Protein AF-0000000082331199 (afdb_homodimer)

Foldseek 3Di:
DDDDDDDPDPPPCVVVVVVVVVVVVVVVVVVVVVVVVVVVVVVVVVVVVVVVVVVVVVVVVVCCVVVVKDWADQDPPPSPGTWIDDPQKTADPPPGDIDGD/DDDDDDDPPPPPCVVVVVVVVVVVVVVVVVVVVVVVVVVVVVVVVVVVVVVVVVVVVVVVVVVCVVVVKDWADAD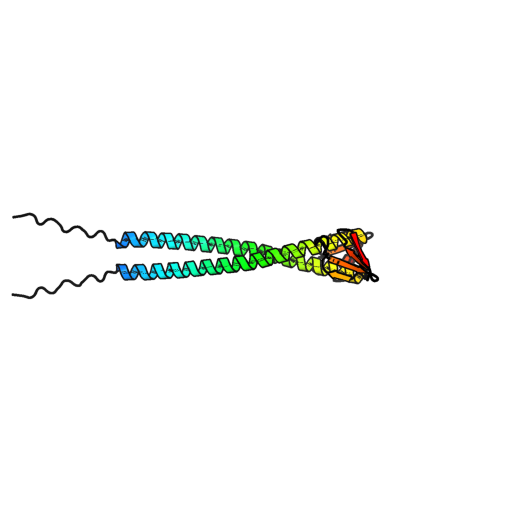PPPSPGTWIDDPQKTADPPPGDIDGD

Organism: NCBI:txid2816475

Secondary structure (DSSP, 8-state):
------------THHHHHHHHHHHHHHHHHHHHHHHHHHHHHHHHHHHHHHHHHHHHHHHHHHHHHHTPEEEEEPTTTSSSEEEEETTEEE-TTT--EEE-/------------THHHHHHHHHHHHHHHHHHHHHHHHHHHHHHHHHHHHHHHHHHHHHHHHHHHHHHTPEEEEEPTTTSSSEEEEETTEEE-TTT--EEE-

Radius of gyration: 34.06 Å; Cα contacts (8 Å, |Δi|>4): 242; chains: 2; bounding box: 32×112×66 Å

Sequence (202 aa):
MTPRTPSPSRIDDRGRDARPVRTALEATNARVARSEARLLTVTERLDRAESRLQLLDNTLHGIARTTGVSIGCPCDRCERSYLLVENGMMTCPVCGFQQSFMTPRTPSPSRIDDRGRDARPVRTALEATNARVARSEARLLTVTERLDRAESRLQLLDNTLHGIARTTGVSIGCPCDRCERSYLLVENGMMTCPVCGFQQSF

pLDDT: mean 86.07, std 14.37, range [45.0, 98.19]

Nearest PDB structures (foldseek):
  7fa1-assembly1_A  TM=6.142E-01  e=4.460E-01  Severe acute respiratory syndrome-related coronavirus
  5g5l-assembly1_I  TM=7.100E-01  e=1.426E+00  Saccharomyces cerevisiae
  5n5y-assembly1_I  TM=6.822E-01  e=1.426E+00  Saccharomyces cerevisiae
  7fa1-assembly1_A  TM=6.149E-01  e=2.689E-01  Severe acute respiratory syndrome-related coronavirus
  2akl-assembly1_A  TM=6.742E-01  e=5.791E-01  Pseudomonas aeruginosa PAO1

Structure (mmCIF, N/CA/C/O backbone):
data_AF-0000000082331199-model_v1
#
loop_
_entity.id
_entity.type
_entity.pdbx_description
1 polymer 'Uncharacterized protein'
#
loop_
_atom_site.group_PDB
_atom_site.id
_atom_site.type_symbol
_atom_site.label_atom_id
_at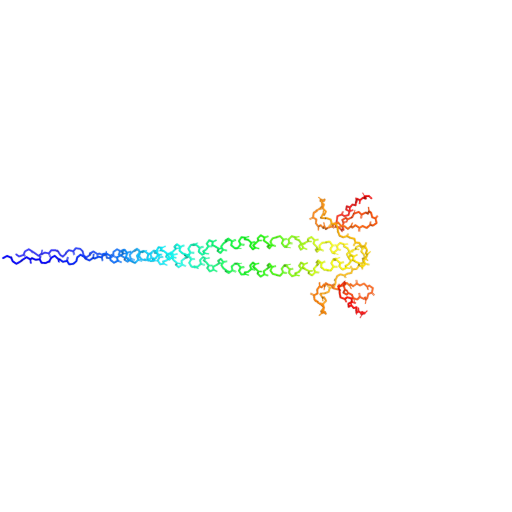om_site.label_alt_id
_atom_site.label_comp_id
_atom_site.label_asym_id
_atom_site.label_entity_id
_atom_site.label_seq_id
_atom_site.pdbx_PDB_ins_code
_atom_site.Cartn_x
_atom_site.Cartn_y
_atom_site.Cartn_z
_atom_site.occupancy
_atom_site.B_iso_or_equiv
_atom_site.auth_seq_id
_atom_site.auth_comp_id
_atom_site.auth_asym_id
_atom_site.auth_atom_id
_atom_site.pdbx_PDB_model_num
ATOM 1 N N . MET A 1 1 ? -16.469 84.625 32.375 1 45 1 MET A N 1
ATOM 2 C CA . MET A 1 1 ? -16.016 83.312 32.75 1 45 1 MET A CA 1
ATOM 3 C C . MET A 1 1 ? -16.203 82.312 31.594 1 45 1 MET A C 1
ATOM 5 O O . MET A 1 1 ? -17.328 81.938 31.266 1 45 1 MET A O 1
ATOM 9 N N . THR A 1 2 ? -15.422 82.25 30.5 1 61.19 2 THR A N 1
ATOM 10 C CA . THR A 1 2 ? -15.469 81.5 29.266 1 61.19 2 THR A CA 1
ATOM 11 C C . THR A 1 2 ? -15.273 80 29.531 1 61.19 2 THR A C 1
ATOM 13 O O . THR A 1 2 ? -14.352 79.625 30.25 1 61.19 2 THR A O 1
ATOM 16 N N . PRO A 1 3 ? -16.359 79.125 29.391 1 64.06 3 PRO A N 1
ATOM 17 C CA . PRO A 1 3 ? -16.328 77.688 29.688 1 64.06 3 PRO A CA 1
ATOM 18 C C . PRO A 1 3 ? -15.266 76.938 28.891 1 64.06 3 PRO A C 1
ATOM 20 O O . PRO A 1 3 ? -15.016 77.25 27.734 1 64.06 3 PRO A O 1
ATOM 23 N N . ARG A 1 4 ? -14.125 76.438 29.484 1 62.91 4 ARG A N 1
ATOM 24 C CA . ARG A 1 4 ? -13.094 75.625 28.875 1 62.91 4 ARG A CA 1
ATOM 25 C C . ARG A 1 4 ? -13.688 74.375 28.266 1 62.91 4 ARG A C 1
ATOM 27 O O . ARG A 1 4 ? -14.469 73.625 28.906 1 62.91 4 ARG A O 1
ATOM 34 N N . THR A 1 5 ? -13.805 74.188 26.938 1 62.53 5 THR A N 1
ATOM 35 C CA . THR A 1 5 ? -14.242 73.062 26.172 1 62.53 5 THR A CA 1
ATOM 36 C C . THR A 1 5 ? -13.406 71.812 26.516 1 62.53 5 THR A C 1
ATOM 38 O O . THR A 1 5 ? -12.172 71.875 26.531 1 62.53 5 THR A O 1
ATOM 41 N N . PRO A 1 6 ? -13.992 70.75 27.109 1 60.16 6 PRO A N 1
ATOM 42 C CA . PRO A 1 6 ? -13.258 69.562 27.5 1 60.16 6 PRO A CA 1
ATOM 43 C C . PRO A 1 6 ? -12.445 68.938 26.344 1 60.16 6 PRO A C 1
ATOM 45 O O . PRO A 1 6 ? -12.805 69.125 25.188 1 60.16 6 PRO A O 1
ATOM 48 N N . SER A 1 7 ? -11.148 68.75 26.531 1 60.78 7 SER A N 1
ATOM 49 C CA . SER A 1 7 ? -10.219 68.125 25.625 1 60.78 7 SER A CA 1
ATOM 50 C C . SER A 1 7 ? -10.75 66.75 25.156 1 60.78 7 SER A C 1
ATOM 52 O O . SER A 1 7 ? -11.453 66.062 25.891 1 60.78 7 SER A O 1
ATOM 54 N N . PRO A 1 8 ? -10.898 66.5 23.781 1 57.25 8 PRO A N 1
ATOM 55 C CA . PRO A 1 8 ? -11.414 65.25 23.203 1 57.25 8 PRO A CA 1
ATOM 56 C C . PRO A 1 8 ? -10.789 64 23.828 1 57.25 8 PRO A C 1
ATOM 58 O O . PRO A 1 8 ? -9.609 64.062 24.203 1 57.25 8 PRO A O 1
ATOM 61 N N . SER A 1 9 ? -11.516 63.281 24.656 1 53.47 9 SER A N 1
ATOM 62 C CA . SER A 1 9 ? -11.102 62 25.172 1 53.47 9 SER A CA 1
ATOM 63 C C . SER A 1 9 ? -10.422 61.156 24.094 1 53.47 9 SER A C 1
ATOM 65 O O . SER A 1 9 ? -10.969 61 23 1 53.47 9 SER A O 1
ATOM 67 N N . ARG A 1 10 ? -9.141 61.125 24.016 1 53.06 10 ARG A N 1
ATOM 68 C CA . ARG A 1 10 ? -8.398 60.219 23.172 1 53.06 10 ARG A CA 1
ATOM 69 C C . ARG A 1 10 ? -8.992 58.812 23.234 1 53.06 10 ARG A C 1
ATOM 71 O O . ARG A 1 10 ? -9.016 58.188 24.297 1 53.06 10 ARG A O 1
ATOM 78 N N . ILE A 1 11 ? -10 58.438 22.469 1 52.44 11 ILE A N 1
ATOM 79 C CA . ILE A 1 11 ? -10.453 57.062 22.281 1 52.44 11 ILE A CA 1
ATOM 80 C C . ILE A 1 11 ? -9.25 56.125 22.141 1 52.44 11 ILE A C 1
ATOM 82 O O . ILE A 1 11 ? -8.336 56.406 21.359 1 52.44 11 ILE A O 1
ATOM 86 N N . ASP A 1 12 ? -8.906 55.344 23.141 1 49.84 12 ASP A N 1
ATOM 87 C CA . ASP A 1 12 ? -7.852 54.344 23.234 1 49.84 12 ASP A CA 1
ATOM 88 C C . ASP A 1 12 ? -7.809 53.469 22 1 49.84 12 ASP A C 1
ATOM 90 O O . ASP A 1 12 ? -8.703 52.656 21.781 1 49.84 12 ASP A O 1
ATOM 94 N N . ASP A 1 13 ? -7.238 54 20.922 1 50.53 13 ASP A N 1
ATOM 95 C CA . ASP A 1 13 ? -6.906 53.281 19.703 1 50.53 13 ASP A CA 1
ATOM 96 C C . ASP A 1 13 ? -6.316 51.906 20.016 1 50.53 13 ASP A C 1
ATOM 98 O O . ASP A 1 13 ? -6.086 51.094 19.109 1 50.53 13 ASP A O 1
ATOM 102 N N . ARG A 1 14 ? -5.949 51.781 21.359 1 57.31 14 ARG A N 1
ATOM 103 C CA . ARG A 1 14 ? -5.34 50.5 21.703 1 57.31 14 ARG A CA 1
ATOM 104 C C . ARG A 1 14 ? -6.328 49.375 21.516 1 57.31 14 ARG A C 1
ATOM 106 O O . ARG A 1 14 ? -5.934 48.25 21.172 1 57.31 14 ARG A O 1
ATOM 113 N N . GLY A 1 15 ? -7.621 49.594 21.703 1 56.72 15 GLY A N 1
ATOM 114 C CA . GLY A 1 15 ? -8.656 48.594 21.531 1 56.72 15 GLY A CA 1
ATOM 115 C C . GLY A 1 15 ? -8.805 48.125 20.109 1 56.72 15 GLY A C 1
ATOM 116 O O . GLY A 1 15 ? -9.086 46.938 19.859 1 56.72 15 GLY A O 1
ATOM 117 N N . ARG A 1 16 ? -8.555 49 19.109 1 59.09 16 ARG A N 1
ATOM 118 C CA . ARG A 1 16 ? -8.758 48.719 17.688 1 59.09 16 ARG A CA 1
ATOM 119 C C . ARG A 1 16 ? -7.66 47.781 17.156 1 59.09 16 ARG A C 1
ATOM 121 O O . ARG A 1 16 ? -7.914 46.938 16.328 1 59.09 16 ARG A O 1
ATOM 128 N N . ASP A 1 17 ? -6.469 47.906 17.828 1 60 17 ASP A N 1
ATOM 129 C CA . ASP A 1 17 ? -5.359 47.156 17.297 1 60 17 ASP A CA 1
ATOM 130 C C . ASP A 1 17 ? -5.3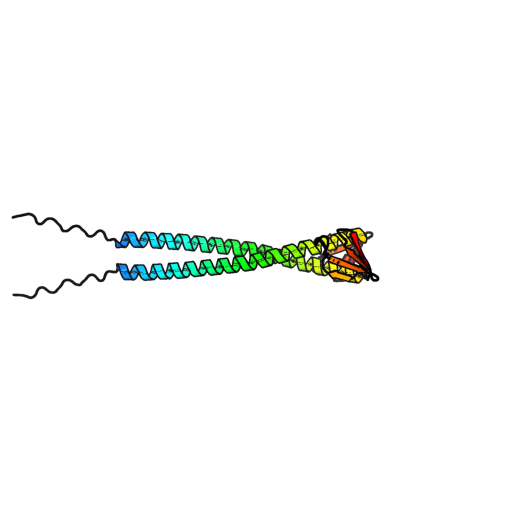67 45.719 17.844 1 60 17 ASP A C 1
ATOM 132 O O . ASP A 1 17 ? -4.914 44.781 17.172 1 60 17 ASP A O 1
ATOM 136 N N . ALA A 1 18 ? -5.988 45.562 19.109 1 68.94 18 ALA A N 1
ATOM 137 C CA . ALA A 1 18 ? -5.922 44.25 19.797 1 68.94 18 ALA A CA 1
ATOM 138 C C . ALA A 1 18 ? -6.918 43.281 19.188 1 68.94 18 ALA A C 1
ATOM 140 O O . ALA A 1 18 ? -6.645 42.062 19.125 1 68.94 18 ALA A O 1
ATOM 141 N N . ARG A 1 19 ? -8.047 43.75 18.609 1 73.12 19 ARG A N 1
ATOM 142 C CA . ARG A 1 19 ? -9.109 42.844 18.141 1 73.12 19 ARG A CA 1
ATOM 143 C C . ARG A 1 19 ? -8.719 42.188 16.828 1 73.12 19 ARG A C 1
ATOM 145 O O . ARG A 1 19 ? -8.867 40.969 16.688 1 73.12 19 ARG A O 1
ATOM 152 N N . PRO A 1 20 ? -7.891 43 16.031 1 77.5 20 PRO A N 1
ATOM 153 C CA . PRO A 1 20 ? -7.531 42.375 14.75 1 77.5 20 PRO A CA 1
ATOM 154 C C . PRO A 1 20 ? -6.477 41.281 14.906 1 77.5 20 PRO A C 1
ATOM 156 O O . PRO A 1 20 ? -6.551 40.25 14.242 1 77.5 20 PRO A O 1
ATOM 159 N N . VAL A 1 21 ? -5.699 41.438 15.977 1 76.81 21 VAL A N 1
ATOM 160 C CA . VAL A 1 21 ? -4.613 40.5 16.172 1 76.81 21 VAL A CA 1
ATOM 161 C C . VAL A 1 21 ? -5.145 39.219 16.828 1 76.81 21 VAL A C 1
ATOM 163 O O . VAL A 1 21 ? -4.73 38.125 16.5 1 76.81 21 VAL A O 1
ATOM 166 N N . ARG A 1 22 ? -6.109 39.406 17.797 1 81.69 22 ARG A N 1
ATOM 167 C CA . ARG A 1 22 ? -6.723 38.25 18.453 1 81.69 22 ARG A CA 1
ATOM 168 C C . ARG A 1 22 ? -7.531 37.406 17.469 1 81.69 22 ARG A C 1
ATOM 170 O O . ARG A 1 22 ? -7.488 36.188 17.516 1 81.69 22 ARG A O 1
ATOM 177 N N . THR A 1 23 ? -8.188 38.062 16.609 1 83.12 23 THR A N 1
ATOM 178 C CA . THR A 1 23 ? -8.977 37.375 15.586 1 83.12 23 THR A CA 1
ATOM 179 C C . THR A 1 23 ? -8.07 36.625 14.602 1 83.12 23 THR A C 1
ATOM 181 O O . THR A 1 23 ? -8.375 35.531 14.188 1 83.12 23 THR A O 1
ATOM 184 N N . ALA A 1 24 ? -6.926 37.344 14.305 1 84.19 24 ALA A N 1
ATOM 185 C CA . ALA A 1 24 ? -5.961 36.719 13.398 1 84.19 24 ALA A CA 1
ATOM 186 C C . ALA A 1 24 ? -5.332 35.469 14.039 1 84.19 24 ALA A C 1
ATOM 188 O O . ALA A 1 24 ? -5.109 34.469 13.359 1 84.19 24 ALA A O 1
ATOM 189 N N . LEU A 1 25 ? -5.082 35.531 15.352 1 86.31 25 LEU A N 1
ATOM 190 C CA . LEU A 1 25 ? -4.512 34.406 16.094 1 86.31 25 LEU A CA 1
ATOM 191 C C . LEU A 1 25 ? -5.492 33.25 16.156 1 86.31 25 LEU A C 1
ATOM 193 O O . LEU A 1 25 ? -5.098 32.094 16.016 1 86.31 25 LEU A O 1
ATOM 197 N N . GLU A 1 26 ? -6.77 33.594 16.391 1 88.06 26 GLU A N 1
ATOM 198 C CA . GLU A 1 26 ? -7.812 32.562 16.422 1 88.06 26 GLU A CA 1
ATOM 199 C C . GLU A 1 26 ? -7.945 31.891 15.062 1 88.06 26 GLU A C 1
ATOM 201 O O . GLU A 1 26 ? -8.078 30.672 14.992 1 88.06 26 GLU A O 1
ATOM 206 N N . ALA A 1 27 ? -7.895 32.688 14 1 90.25 27 ALA A N 1
ATOM 207 C CA . ALA A 1 27 ? -7.977 32.125 12.648 1 90.25 27 ALA A CA 1
ATOM 208 C C . ALA A 1 27 ? -6.781 31.234 12.352 1 90.25 27 ALA A C 1
ATOM 210 O O . ALA A 1 27 ? -6.941 30.172 11.758 1 90.25 27 ALA A O 1
ATOM 211 N N . THR A 1 28 ? -5.574 31.594 12.805 1 89.19 28 THR A N 1
ATOM 212 C CA . THR A 1 28 ? -4.367 30.797 12.578 1 89.19 28 THR A CA 1
ATOM 213 C C . THR A 1 28 ? -4.406 29.516 13.398 1 89.19 28 THR A C 1
ATOM 215 O O . THR A 1 28 ? -3.963 28.469 12.93 1 89.19 28 THR A O 1
ATOM 218 N N . ASN A 1 29 ? -4.93 29.625 14.578 1 88.12 29 ASN A N 1
ATOM 219 C CA . ASN A 1 29 ? -5.086 28.438 15.406 1 88.12 29 ASN A CA 1
ATOM 220 C C . ASN A 1 29 ? -6.055 27.438 14.781 1 88.12 29 ASN A C 1
ATOM 222 O O . ASN A 1 29 ? -5.824 26.234 14.828 1 88.12 29 ASN A O 1
ATOM 226 N N . ALA A 1 30 ? -7.129 27.969 14.242 1 92.5 30 ALA A N 1
ATOM 227 C CA . ALA A 1 30 ? -8.094 27.109 13.562 1 92.5 30 ALA A CA 1
ATOM 228 C C . ALA A 1 30 ? -7.461 26.422 12.352 1 92.5 30 ALA A C 1
ATOM 230 O O . ALA A 1 30 ? -7.73 25.25 12.078 1 92.5 30 ALA A O 1
ATOM 231 N N . ARG A 1 31 ? -6.633 27.125 11.617 1 90.69 31 ARG A N 1
ATOM 232 C CA . ARG A 1 31 ? -5.926 26.562 10.469 1 90.69 31 ARG A CA 1
ATOM 233 C C . ARG A 1 31 ? -4.977 25.453 10.906 1 90.69 31 ARG A C 1
ATOM 235 O O . ARG A 1 31 ? -4.875 24.422 10.234 1 90.69 31 ARG A O 1
ATOM 242 N N . VAL A 1 32 ? -4.312 25.625 12.031 1 89.88 32 VAL A N 1
ATOM 243 C CA . VAL A 1 32 ? -3.395 24.609 12.555 1 89.88 32 VAL A CA 1
ATOM 244 C C . VAL A 1 32 ? -4.172 23.359 12.938 1 89.88 32 VAL A C 1
ATOM 246 O O . VAL A 1 32 ? -3.764 22.234 12.609 1 89.88 32 VAL A O 1
ATOM 249 N N . ALA A 1 33 ? -5.258 23.625 13.586 1 93 33 ALA A N 1
ATOM 250 C CA . ALA A 1 33 ? -6.082 22.5 14.008 1 93 33 ALA A CA 1
ATOM 251 C C . ALA A 1 33 ? -6.574 21.688 12.805 1 93 33 ALA A C 1
ATOM 253 O O . ALA A 1 33 ? -6.586 20.453 12.836 1 93 33 ALA A O 1
ATOM 254 N N . ARG A 1 34 ? -6.965 22.328 11.758 1 92.31 34 ARG A N 1
ATOM 255 C CA . ARG A 1 34 ? -7.43 21.656 10.547 1 92.31 34 ARG A CA 1
ATOM 256 C C . ARG A 1 34 ? -6.305 20.875 9.891 1 92.31 34 ARG A C 1
ATOM 258 O O . ARG A 1 34 ? -6.508 19.734 9.461 1 92.31 34 ARG A O 1
ATOM 265 N N . SER A 1 35 ? -5.156 21.453 9.859 1 91.75 35 SER A N 1
ATOM 266 C CA . SER A 1 35 ? -4.004 20.797 9.258 1 91.75 35 SER A CA 1
ATOM 267 C C . SER A 1 35 ? -3.602 19.562 10.055 1 91.75 35 SER A C 1
ATOM 269 O O . SER A 1 35 ? -3.254 18.531 9.477 1 91.75 35 SER A O 1
ATOM 271 N N . GLU A 1 36 ? -3.732 19.672 11.273 1 92.38 36 GLU A N 1
ATOM 272 C CA . GLU A 1 36 ? -3.383 18.547 12.133 1 92.38 36 GLU A CA 1
ATOM 273 C C . GLU A 1 36 ? -4.391 17.422 12 1 92.38 36 GLU A C 1
ATOM 275 O O . GLU A 1 36 ? -4.016 16.25 12 1 92.38 36 GLU A O 1
ATOM 280 N N . ALA A 1 37 ? -5.605 17.781 11.891 1 95.19 37 ALA A N 1
ATOM 281 C CA . ALA A 1 37 ? -6.648 16.781 11.68 1 95.19 37 ALA A CA 1
ATOM 282 C C . ALA A 1 37 ? -6.449 16.047 10.352 1 95.19 37 ALA A C 1
ATOM 284 O O . ALA A 1 37 ? -6.582 14.828 10.289 1 95.19 37 ALA A O 1
ATOM 285 N N . ARG A 1 38 ? -6.145 16.781 9.367 1 95.5 38 ARG A N 1
ATOM 286 C CA . ARG A 1 38 ? -5.863 16.172 8.078 1 95.5 38 ARG A CA 1
ATOM 287 C C . ARG A 1 38 ? -4.637 15.273 8.156 1 95.5 38 ARG A C 1
ATOM 289 O O . ARG A 1 38 ? -4.621 14.188 7.566 1 95.5 38 ARG A O 1
ATOM 296 N N . LEU A 1 39 ? -3.672 15.703 8.867 1 95.12 39 LEU A N 1
ATOM 297 C CA . LEU A 1 39 ? -2.457 14.914 9.039 1 95.12 39 LEU A CA 1
ATOM 298 C C . LEU A 1 39 ? -2.766 13.578 9.703 1 95.12 39 LEU A C 1
ATOM 300 O O . LEU A 1 39 ? -2.242 12.539 9.297 1 95.12 39 LEU A O 1
ATOM 304 N N . LEU A 1 40 ? -3.586 13.688 10.68 1 95.69 40 LEU A N 1
ATOM 305 C CA . LEU A 1 40 ? -3.961 12.461 11.375 1 95.69 40 LEU A CA 1
ATOM 306 C C . LEU A 1 40 ? -4.691 11.5 10.438 1 95.69 40 LEU A C 1
ATOM 308 O O . LEU A 1 40 ? -4.402 10.305 10.422 1 95.69 40 LEU A O 1
ATOM 312 N N . THR A 1 41 ? -5.547 11.984 9.641 1 97.44 41 THR A N 1
ATOM 313 C CA . THR A 1 41 ? -6.328 11.164 8.719 1 97.44 41 THR A CA 1
ATOM 314 C C . THR A 1 41 ? -5.422 10.523 7.672 1 97.44 41 THR A C 1
ATOM 316 O O . THR A 1 41 ? -5.523 9.32 7.41 1 97.44 41 THR A O 1
ATOM 319 N N . VAL A 1 42 ? -4.535 11.281 7.145 1 97.81 42 VAL A N 1
ATOM 320 C CA . VAL A 1 42 ? -3.666 10.781 6.086 1 97.81 42 VAL A CA 1
ATOM 321 C C . VAL A 1 42 ? -2.68 9.766 6.664 1 97.81 42 VAL A C 1
ATOM 323 O O . VAL A 1 42 ? -2.35 8.773 6.016 1 97.81 42 VAL A O 1
ATOM 326 N N . THR A 1 43 ? -2.277 10.008 7.82 1 97.38 43 THR A N 1
ATOM 327 C CA . THR A 1 43 ? -1.357 9.078 8.469 1 97.38 43 THR A CA 1
ATOM 328 C C . THR A 1 43 ? -2.033 7.738 8.734 1 97.38 43 THR A C 1
ATOM 330 O O . THR A 1 43 ? -1.424 6.684 8.547 1 97.38 43 THR A O 1
ATOM 333 N N . GLU A 1 44 ? -3.232 7.77 9.102 1 98 44 GLU A N 1
ATOM 334 C CA . GLU A 1 44 ? -3.99 6.543 9.32 1 98 44 GLU A CA 1
ATOM 335 C C . GLU A 1 44 ? -4.172 5.766 8.016 1 98 44 GLU A C 1
ATOM 337 O O . GLU A 1 44 ? -4.027 4.543 7.996 1 98 44 GLU A O 1
ATOM 342 N N . ARG A 1 45 ? -4.496 6.473 7.031 1 98 45 ARG A N 1
ATOM 343 C CA . ARG A 1 45 ? -4.625 5.84 5.723 1 98 45 ARG A CA 1
ATOM 344 C C . ARG A 1 45 ? -3.301 5.23 5.273 1 98 45 ARG A C 1
ATOM 346 O O . ARG A 1 45 ? -3.275 4.145 4.695 1 98 45 ARG A O 1
ATOM 353 N N . LEU A 1 46 ? -2.23 5.949 5.547 1 98.12 46 LEU A N 1
ATOM 354 C CA . LEU A 1 46 ? -0.902 5.453 5.207 1 98.12 46 LEU A CA 1
ATOM 355 C C . LEU A 1 46 ? -0.583 4.18 5.98 1 98.12 46 LEU A C 1
ATOM 357 O O . LEU A 1 46 ? -0.086 3.207 5.406 1 98.12 46 LEU A O 1
ATOM 361 N N . ASP A 1 47 ? -0.868 4.211 7.223 1 97.44 47 ASP A N 1
ATOM 362 C CA . ASP A 1 47 ? -0.604 3.043 8.062 1 97.44 47 ASP A CA 1
ATOM 363 C C . ASP A 1 47 ? -1.372 1.822 7.559 1 97.44 47 ASP A C 1
ATOM 365 O O . ASP A 1 47 ? -0.825 0.719 7.5 1 97.44 47 ASP A O 1
ATOM 369 N N . ARG A 1 48 ? -2.574 2.004 7.172 1 97 48 ARG A N 1
ATOM 370 C CA . ARG A 1 48 ? -3.389 0.917 6.637 1 97 48 ARG A CA 1
ATOM 371 C C . ARG A 1 48 ? -2.84 0.423 5.305 1 97 48 ARG A C 1
ATOM 373 O O . ARG A 1 48 ? -2.762 -0.784 5.066 1 97 48 ARG A O 1
ATOM 380 N N . ALA A 1 49 ? -2.482 1.313 4.477 1 97.19 49 ALA A N 1
ATOM 381 C CA . ALA A 1 49 ? -1.921 0.957 3.176 1 97.19 49 ALA A CA 1
ATOM 382 C C . ALA A 1 49 ? -0.625 0.166 3.334 1 97.19 49 ALA A C 1
ATOM 384 O O . ALA A 1 49 ? -0.409 -0.831 2.641 1 97.19 49 ALA A O 1
ATOM 385 N N . GLU A 1 50 ? 0.16 0.616 4.223 1 96.62 50 GLU A N 1
ATOM 386 C CA . GLU A 1 50 ? 1.444 -0.047 4.43 1 96.62 50 GLU A CA 1
ATOM 387 C C . GLU A 1 50 ? 1.257 -1.441 5.023 1 96.62 50 GLU A C 1
ATOM 389 O O . GLU A 1 50 ? 1.991 -2.369 4.68 1 96.62 50 GLU A O 1
ATOM 394 N N . SER A 1 51 ? 0.34 -1.635 5.836 1 95.56 51 SER A N 1
ATOM 395 C CA . SER A 1 51 ? 0.023 -2.955 6.371 1 95.56 51 SER A CA 1
ATOM 396 C C . SER A 1 51 ? -0.457 -3.896 5.273 1 95.56 51 SER A C 1
ATOM 398 O O . SER A 1 51 ? -0.024 -5.047 5.199 1 95.56 51 SER A O 1
ATOM 400 N N . ARG A 1 52 ? -1.291 -3.432 4.48 1 96.12 52 ARG A N 1
ATOM 401 C CA . ARG A 1 52 ? -1.802 -4.227 3.369 1 96.12 52 ARG A CA 1
ATOM 402 C C . ARG A 1 52 ? -0.688 -4.574 2.387 1 96.12 52 ARG A C 1
ATOM 404 O O . ARG A 1 52 ? -0.644 -5.688 1.855 1 96.12 52 ARG A O 1
ATOM 411 N N . LEU A 1 53 ? 0.144 -3.613 2.162 1 96.88 53 LEU A N 1
ATOM 412 C CA . LEU A 1 53 ? 1.291 -3.836 1.289 1 96.88 53 LEU A CA 1
ATOM 413 C C . LEU A 1 53 ? 2.131 -5.008 1.784 1 96.88 53 LEU A C 1
ATOM 415 O O . LEU A 1 53 ? 2.527 -5.871 0.996 1 96.88 53 LEU A O 1
ATOM 419 N N . GLN A 1 54 ? 2.385 -5.035 2.996 1 96.31 54 GLN A N 1
ATOM 420 C CA . GLN A 1 54 ? 3.191 -6.105 3.568 1 96.31 54 GLN A CA 1
ATOM 421 C C . GLN A 1 54 ? 2.508 -7.461 3.395 1 96.31 54 GLN A C 1
ATOM 423 O O . GLN A 1 54 ? 3.154 -8.445 3.039 1 96.31 54 GLN A O 1
ATOM 428 N N . LEU A 1 55 ? 1.229 -7.484 3.631 1 96.62 55 LEU A N 1
ATOM 429 C CA . LEU A 1 55 ? 0.458 -8.719 3.479 1 96.62 55 LEU A CA 1
ATOM 430 C C . LEU A 1 55 ? 0.519 -9.219 2.041 1 96.62 55 LEU A C 1
ATOM 432 O O . LEU A 1 55 ? 0.793 -10.398 1.803 1 96.62 55 LEU A O 1
ATOM 436 N N . LEU A 1 56 ? 0.303 -8.352 1.13 1 96.31 56 LEU A N 1
ATOM 437 C CA . LEU A 1 56 ? 0.299 -8.703 -0.285 1 96.31 56 LEU A CA 1
ATOM 438 C C . LEU A 1 56 ? 1.688 -9.133 -0.742 1 96.31 56 LEU A C 1
ATOM 440 O O . LEU A 1 56 ? 1.828 -10.109 -1.489 1 96.31 56 LEU A O 1
ATOM 444 N N . ASP A 1 57 ? 2.688 -8.422 -0.274 1 96.38 57 ASP A N 1
ATOM 445 C CA . ASP A 1 57 ? 4.07 -8.742 -0.619 1 96.38 57 ASP A CA 1
ATOM 446 C C . ASP A 1 57 ? 4.453 -10.133 -0.12 1 96.38 57 ASP A C 1
ATOM 448 O O . ASP A 1 57 ? 5.004 -10.938 -0.873 1 96.38 57 ASP A O 1
ATOM 452 N N . ASN A 1 58 ? 4.074 -10.422 1.015 1 96.06 58 ASN A N 1
ATOM 453 C CA . ASN A 1 58 ? 4.348 -11.734 1.59 1 96.06 58 ASN A CA 1
ATOM 454 C C . ASN A 1 58 ? 3.604 -12.844 0.848 1 96.06 58 ASN A C 1
ATOM 456 O O . ASN A 1 58 ? 4.152 -13.922 0.624 1 96.06 58 ASN A O 1
ATOM 460 N N . THR A 1 59 ? 2.4 -12.625 0.565 1 95.94 59 THR A N 1
ATOM 461 C CA . THR A 1 59 ? 1.596 -13.602 -0.162 1 95.94 59 THR A CA 1
ATOM 462 C C . THR A 1 59 ? 2.205 -13.891 -1.53 1 95.94 59 THR A C 1
ATOM 464 O O . THR A 1 59 ? 2.367 -15.055 -1.907 1 95.94 59 THR A O 1
ATOM 467 N N . LEU A 1 60 ? 2.59 -12.836 -2.199 1 94.69 60 LEU A N 1
ATOM 468 C CA . LEU A 1 60 ? 3.172 -12.969 -3.529 1 94.69 60 LEU A CA 1
ATOM 469 C C . LEU A 1 60 ? 4.477 -13.766 -3.477 1 94.69 60 LEU A C 1
ATOM 471 O O . LEU A 1 60 ? 4.688 -14.672 -4.277 1 94.69 60 LEU A O 1
ATOM 475 N N . HIS A 1 61 ? 5.23 -13.461 -2.529 1 92.75 61 HIS A N 1
ATOM 476 C CA . HIS A 1 61 ? 6.492 -14.172 -2.389 1 92.75 61 HIS A CA 1
ATOM 477 C C . HIS A 1 61 ? 6.266 -15.617 -1.963 1 92.75 61 HIS A C 1
ATOM 479 O O . HIS A 1 61 ? 7 -16.516 -2.379 1 92.75 61 HIS A O 1
ATOM 485 N N . GLY A 1 62 ? 5.285 -15.773 -1.155 1 89.94 62 GLY A N 1
ATOM 486 C CA . GLY A 1 62 ? 4.914 -17.125 -0.804 1 89.94 62 GLY A CA 1
ATOM 487 C C . GLY A 1 62 ? 4.477 -17.953 -1.999 1 89.94 62 GLY A C 1
ATOM 488 O O . GLY A 1 62 ? 4.906 -19.109 -2.156 1 89.94 62 GLY A O 1
ATOM 489 N N . ILE A 1 63 ? 3.699 -17.422 -2.838 1 88.62 63 ILE A N 1
ATOM 490 C CA . ILE A 1 63 ? 3.244 -18.094 -4.047 1 88.62 63 ILE A CA 1
ATOM 491 C C . ILE A 1 63 ? 4.434 -18.375 -4.961 1 88.62 63 ILE A C 1
ATOM 493 O O . ILE A 1 63 ? 4.551 -19.469 -5.523 1 88.62 63 ILE A O 1
ATOM 497 N N . ALA A 1 64 ? 5.281 -17.406 -5.074 1 87.56 64 ALA A N 1
ATOM 498 C CA . ALA A 1 64 ? 6.461 -17.562 -5.926 1 87.56 64 ALA A CA 1
ATOM 499 C C . ALA A 1 64 ? 7.316 -18.734 -5.469 1 87.56 64 ALA A C 1
ATOM 501 O O . ALA A 1 64 ? 7.773 -19.531 -6.289 1 87.56 64 ALA A O 1
ATOM 502 N N . ARG A 1 65 ? 7.422 -18.875 -4.219 1 86.62 65 ARG A N 1
ATOM 503 C CA . ARG A 1 65 ? 8.234 -19.953 -3.676 1 86.62 65 ARG A CA 1
ATOM 504 C C . ARG A 1 65 ? 7.59 -21.312 -3.943 1 86.62 65 ARG A C 1
ATOM 506 O O . ARG A 1 65 ? 8.281 -22.266 -4.293 1 86.62 65 ARG A O 1
ATOM 513 N N . THR A 1 66 ? 6.332 -21.297 -3.885 1 82.56 66 THR A N 1
ATOM 514 C CA . THR A 1 66 ? 5.637 -22.562 -3.994 1 82.56 66 THR A CA 1
ATOM 515 C C . THR A 1 66 ? 5.457 -22.969 -5.457 1 82.56 66 THR A C 1
ATOM 517 O O . THR A 1 66 ? 5.398 -24.156 -5.785 1 82.56 66 THR A O 1
ATOM 520 N N . THR A 1 67 ? 5.379 -22.062 -6.258 1 82.25 67 THR A N 1
ATOM 521 C CA . THR A 1 67 ? 5.082 -22.344 -7.656 1 82.25 67 THR A CA 1
ATOM 522 C C . THR A 1 67 ? 6.359 -22.359 -8.492 1 82.25 67 THR A C 1
ATOM 524 O O . THR A 1 67 ? 6.355 -22.812 -9.633 1 82.25 67 THR A O 1
ATOM 527 N N . GLY A 1 68 ? 7.406 -21.844 -7.988 1 83.56 68 GLY A N 1
ATOM 528 C CA . GLY A 1 68 ? 8.656 -21.781 -8.727 1 83.56 68 GLY A CA 1
ATOM 529 C C . GLY A 1 68 ? 8.727 -20.609 -9.688 1 83.56 68 GLY A C 1
ATOM 530 O O . GLY A 1 68 ? 9.531 -20.609 -10.617 1 83.56 68 GLY A O 1
ATOM 531 N N . VAL A 1 69 ? 7.836 -19.719 -9.5 1 84.94 69 VAL A N 1
ATOM 532 C CA . VAL A 1 69 ? 7.812 -18.516 -10.32 1 84.94 69 VAL A CA 1
ATOM 533 C C . VAL A 1 69 ? 8.539 -17.391 -9.594 1 84.94 69 VAL A C 1
ATOM 535 O O . VAL A 1 69 ? 8.461 -17.281 -8.367 1 84.94 69 VAL A O 1
ATOM 538 N N . SER A 1 70 ? 9.305 -16.625 -10.336 1 90.75 70 SER A N 1
ATOM 539 C CA . SER A 1 70 ? 9.961 -15.445 -9.766 1 90.75 70 SER A CA 1
ATOM 540 C C . SER A 1 70 ? 9.25 -14.164 -10.172 1 90.75 70 SER A C 1
ATOM 542 O O . SER A 1 70 ? 8.656 -14.094 -11.258 1 90.75 70 SER A O 1
ATOM 544 N N . ILE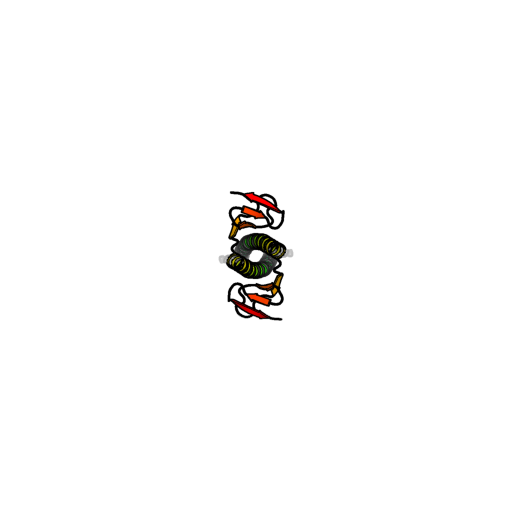 A 1 71 ? 9.344 -13.227 -9.234 1 92.81 71 ILE A N 1
ATOM 545 C CA . ILE A 1 71 ? 8.75 -11.922 -9.484 1 92.81 71 ILE A CA 1
ATOM 546 C C . ILE A 1 71 ? 9.789 -10.992 -10.102 1 92.81 71 ILE A C 1
ATOM 548 O O . ILE A 1 71 ? 10.867 -10.797 -9.539 1 92.81 71 ILE A O 1
ATOM 552 N N . GLY A 1 72 ? 9.359 -10.422 -11.242 1 93.44 72 GLY A N 1
ATOM 553 C CA . GLY A 1 72 ? 10.273 -9.531 -11.938 1 93.44 72 GLY A CA 1
ATOM 554 C C . GLY A 1 72 ? 9.93 -8.062 -11.766 1 93.44 72 GLY A C 1
ATOM 555 O O . GLY A 1 72 ? 9.391 -7.668 -10.727 1 93.44 72 GLY A O 1
ATOM 556 N N . CYS A 1 73 ? 10.359 -7.281 -12.695 1 94.75 73 CYS A N 1
ATOM 557 C CA . CYS A 1 73 ? 10.133 -5.844 -12.703 1 94.75 73 CYS A CA 1
ATOM 558 C C . CYS A 1 73 ? 8.719 -5.516 -13.172 1 94.75 73 CYS A C 1
ATOM 560 O O . CYS A 1 73 ? 8.016 -6.387 -13.68 1 94.75 73 CYS A O 1
ATOM 562 N N . PRO A 1 74 ? 8.344 -4.312 -12.859 1 96.12 74 PRO A N 1
ATOM 563 C CA . PRO A 1 74 ? 7.031 -3.91 -13.367 1 96.12 74 PRO A CA 1
ATOM 564 C C . PRO A 1 74 ? 6.934 -3.998 -14.891 1 96.12 74 PRO A C 1
ATOM 566 O O . PRO A 1 74 ? 7.922 -3.754 -15.586 1 96.12 74 PRO A O 1
ATOM 569 N N . CYS A 1 75 ? 5.801 -4.332 -15.312 1 97.44 75 CYS A N 1
ATOM 570 C CA . CYS A 1 75 ? 5.531 -4.371 -16.75 1 97.44 75 CYS A CA 1
ATOM 571 C C . CYS A 1 75 ? 5.598 -2.975 -17.359 1 97.44 75 CYS A C 1
ATOM 573 O O . CYS A 1 75 ? 4.883 -2.068 -16.922 1 97.44 75 CYS A O 1
ATOM 575 N N . ASP A 1 76 ? 6.391 -2.861 -18.359 1 95 76 ASP A N 1
ATOM 576 C CA . ASP A 1 76 ? 6.555 -1.554 -18.984 1 95 76 ASP A CA 1
ATOM 577 C C . ASP A 1 76 ? 5.453 -1.3 -20.016 1 95 76 ASP A C 1
ATOM 579 O O . ASP A 1 76 ? 5.27 -0.169 -20.469 1 95 76 ASP A O 1
ATOM 583 N N . ARG A 1 77 ? 4.777 -2.271 -20.312 1 95.69 77 ARG A N 1
ATOM 584 C CA . ARG A 1 77 ? 3.715 -2.123 -21.312 1 95.69 77 ARG A CA 1
ATOM 585 C C . ARG A 1 77 ? 2.445 -1.57 -20.672 1 95.69 77 ARG A C 1
ATOM 587 O O . ARG A 1 77 ? 1.871 -0.596 -21.156 1 95.69 77 ARG A O 1
ATOM 594 N N . CYS A 1 78 ? 1.968 -2.182 -19.625 1 96.44 78 CYS A N 1
ATOM 595 C CA . CYS A 1 78 ? 0.707 -1.752 -19.031 1 96.44 78 CYS A CA 1
ATOM 596 C C . CYS A 1 78 ? 0.945 -1.015 -17.719 1 96.44 78 CYS A C 1
ATOM 598 O O . CYS A 1 78 ? 0.069 -0.291 -17.234 1 96.44 78 CYS A O 1
ATOM 600 N N . GLU A 1 79 ? 2.023 -1.289 -17.172 1 95.88 79 GLU A N 1
ATOM 601 C CA . GLU A 1 79 ? 2.393 -0.689 -15.891 1 95.88 79 GLU A CA 1
ATOM 602 C C . GLU A 1 79 ? 1.389 -1.052 -14.805 1 95.88 79 GLU A C 1
ATOM 604 O O . GLU A 1 79 ? 1.161 -0.271 -13.875 1 95.88 79 GLU A O 1
ATOM 609 N N . ARG A 1 80 ? 0.798 -2.203 -14.938 1 96.56 80 ARG A N 1
ATOM 610 C CA . ARG A 1 80 ? -0.281 -2.557 -14.023 1 96.56 80 ARG A CA 1
ATOM 611 C C . ARG A 1 80 ? 0.084 -3.783 -13.195 1 96.56 80 ARG A C 1
ATOM 613 O O . ARG A 1 80 ? -0.67 -4.188 -12.305 1 96.56 80 ARG A O 1
ATOM 620 N N . SER A 1 81 ? 1.21 -4.391 -13.469 1 97.12 81 SER A N 1
ATOM 621 C CA . SER A 1 81 ? 1.633 -5.566 -12.719 1 97.12 81 SER A CA 1
ATOM 622 C C . SER A 1 81 ? 3.141 -5.773 -12.82 1 97.12 81 SER A C 1
ATOM 624 O O . SER A 1 81 ? 3.807 -5.141 -13.641 1 97.12 81 SER A O 1
ATOM 626 N N . TYR A 1 82 ? 3.604 -6.609 -11.883 1 96.06 82 TYR A N 1
ATOM 627 C CA . TYR A 1 82 ? 4.949 -7.148 -12.055 1 96.06 82 TYR A CA 1
ATOM 628 C C . TYR A 1 82 ? 4.965 -8.273 -13.086 1 96.06 82 TYR A C 1
ATOM 630 O O . TYR A 1 82 ? 3.955 -8.945 -13.289 1 96.06 82 TYR A O 1
ATOM 638 N N . LEU A 1 83 ? 6.082 -8.391 -13.688 1 95.88 83 LEU A N 1
ATOM 639 C CA . LEU A 1 83 ? 6.293 -9.531 -14.578 1 95.88 83 LEU A CA 1
ATOM 640 C C . LEU A 1 83 ? 6.613 -10.789 -13.781 1 95.88 83 LEU A C 1
ATOM 642 O O . LEU A 1 83 ? 7.281 -10.727 -12.742 1 95.88 83 LEU A O 1
ATOM 646 N N . LEU A 1 84 ? 6.145 -11.922 -14.312 1 93.62 84 LEU A N 1
ATOM 647 C CA . LEU A 1 84 ? 6.492 -13.234 -13.781 1 93.62 84 LEU A CA 1
ATOM 648 C C . LEU A 1 84 ? 7.57 -13.898 -14.633 1 93.62 84 LEU A C 1
ATOM 650 O O . LEU A 1 84 ? 7.535 -13.805 -15.867 1 93.62 84 LEU A O 1
ATOM 654 N N . VAL A 1 85 ? 8.5 -14.5 -13.945 1 93.44 85 VAL A N 1
ATOM 655 C CA . VAL A 1 85 ? 9.602 -15.141 -14.656 1 93.44 85 VAL A CA 1
ATOM 656 C C . VAL A 1 85 ? 9.594 -16.641 -14.359 1 93.44 85 VAL A C 1
ATOM 658 O O . VAL A 1 85 ? 9.633 -17.062 -13.203 1 93.44 85 VAL A O 1
ATOM 661 N N . GLU A 1 86 ? 9.508 -17.328 -15.445 1 89.19 86 GLU A N 1
ATOM 662 C CA . GLU A 1 86 ? 9.547 -18.781 -15.359 1 89.19 86 GLU A CA 1
ATOM 663 C C . GLU A 1 86 ? 10.172 -19.406 -16.609 1 89.19 86 GLU A C 1
ATOM 665 O O . GLU A 1 86 ? 9.812 -19.047 -17.734 1 89.19 86 GLU A O 1
ATOM 670 N N . ASN A 1 87 ? 11.102 -20.328 -16.266 1 89.69 87 ASN A N 1
ATOM 671 C CA . ASN A 1 87 ? 11.719 -21.094 -17.328 1 89.69 87 ASN A CA 1
ATOM 672 C C . ASN A 1 87 ? 12.219 -20.188 -18.453 1 89.69 87 ASN A C 1
ATOM 674 O O . ASN A 1 87 ? 11.969 -20.453 -19.641 1 89.69 87 ASN A O 1
ATOM 678 N N . GLY A 1 88 ? 12.75 -19.109 -18.125 1 90.12 88 GLY A N 1
ATOM 679 C CA . GLY A 1 88 ? 13.375 -18.234 -19.094 1 90.12 88 GLY A CA 1
ATOM 680 C C . GLY A 1 88 ? 12.375 -17.344 -19.812 1 90.12 88 GLY A C 1
ATOM 681 O O . GLY A 1 88 ? 12.711 -16.703 -20.812 1 90.12 88 GLY A O 1
ATOM 682 N N . MET A 1 89 ? 11.188 -17.328 -19.359 1 94.06 89 MET A N 1
ATOM 683 C CA . MET A 1 89 ? 10.141 -16.5 -19.953 1 94.06 89 MET A CA 1
ATOM 684 C C . MET A 1 89 ? 9.602 -15.492 -18.938 1 94.06 89 MET A C 1
ATOM 686 O O . MET A 1 89 ? 9.391 -15.828 -17.781 1 94.06 89 MET A O 1
ATOM 690 N N . MET A 1 90 ? 9.391 -14.281 -19.469 1 94.88 90 MET A N 1
ATOM 691 C CA . MET A 1 90 ? 8.734 -13.234 -18.703 1 94.88 90 MET A CA 1
ATOM 692 C C . MET A 1 90 ? 7.324 -12.969 -19.219 1 94.88 90 MET A C 1
ATOM 694 O O . MET A 1 90 ? 7.125 -12.82 -20.422 1 94.88 90 MET A O 1
ATOM 698 N N . THR A 1 91 ? 6.422 -12.922 -18.312 1 95.5 91 THR A N 1
ATOM 699 C CA . THR A 1 91 ? 5.031 -12.727 -18.703 1 95.5 91 THR A CA 1
ATOM 700 C C . THR A 1 91 ? 4.34 -11.727 -17.797 1 95.5 91 THR A C 1
ATOM 702 O O . THR A 1 91 ? 4.523 -11.758 -16.578 1 95.5 91 THR A O 1
ATOM 705 N N . CYS A 1 92 ? 3.598 -10.961 -18.359 1 96.69 92 CYS A N 1
ATOM 706 C CA . CYS A 1 92 ? 2.707 -10.109 -17.578 1 96.69 92 CYS A CA 1
ATOM 707 C C . CYS A 1 92 ? 1.378 -10.812 -17.312 1 96.69 92 CYS A C 1
ATOM 709 O O . CYS A 1 92 ? 0.637 -11.109 -18.25 1 96.69 92 CYS A O 1
ATOM 711 N N . PRO A 1 93 ? 0.972 -10.93 -16.156 1 93.62 93 PRO A N 1
ATOM 712 C CA . PRO A 1 93 ? -0.268 -11.656 -15.867 1 93.62 93 PRO A CA 1
ATOM 713 C C . PRO A 1 93 ? -1.516 -10.805 -16.094 1 93.62 93 PRO A C 1
ATOM 715 O O . PRO A 1 93 ? -2.637 -11.312 -16.016 1 93.62 93 PRO A O 1
ATOM 718 N N . VAL A 1 94 ? -1.348 -9.586 -16.453 1 94.75 94 VAL A N 1
ATOM 719 C CA . VAL A 1 94 ? -2.484 -8.68 -16.609 1 94.75 94 VAL A CA 1
ATOM 720 C C . VAL A 1 94 ? -2.734 -8.422 -18.094 1 94.75 94 VAL A C 1
ATOM 722 O O . VAL A 1 94 ? -3.854 -8.594 -18.578 1 94.75 94 VAL A O 1
ATOM 725 N N . CYS A 1 95 ? -1.658 -8.188 -18.766 1 95.69 95 CYS A N 1
ATOM 726 C CA . CYS A 1 95 ? -1.903 -7.797 -20.156 1 95.69 95 CYS A CA 1
ATOM 727 C C . CYS A 1 95 ? -1.485 -8.906 -21.125 1 95.69 95 CYS A C 1
ATOM 729 O O . CYS A 1 95 ? -1.736 -8.812 -22.328 1 95.69 95 CYS A O 1
ATOM 731 N N . GLY A 1 96 ? -0.821 -9.914 -20.672 1 94.25 96 GLY A N 1
ATOM 732 C CA . GLY A 1 96 ? -0.493 -11.07 -21.484 1 94.25 96 GLY A CA 1
ATOM 733 C C . GLY A 1 96 ? 0.82 -10.922 -22.234 1 94.25 96 GLY A C 1
ATOM 734 O O . GLY A 1 96 ? 1.227 -11.82 -22.969 1 94.25 96 GLY A O 1
ATOM 735 N N . PHE A 1 97 ? 1.531 -9.742 -22.031 1 96.12 97 PHE A N 1
ATOM 736 C CA . PHE A 1 97 ? 2.85 -9.555 -22.625 1 96.12 97 PHE A CA 1
ATOM 737 C C . PHE A 1 97 ? 3.787 -10.688 -22.234 1 96.12 97 PHE A C 1
ATOM 739 O O . PHE A 1 97 ? 3.783 -11.141 -21.094 1 96.12 97 PHE A O 1
ATOM 746 N N . GLN A 1 98 ? 4.527 -11.141 -23.203 1 95.31 98 GLN A N 1
ATOM 747 C CA . GLN A 1 98 ? 5.508 -12.195 -22.969 1 95.31 98 GLN A CA 1
ATOM 748 C C . GLN A 1 98 ? 6.82 -11.898 -23.703 1 95.31 98 GLN A C 1
ATOM 750 O O . GLN A 1 98 ? 6.812 -11.344 -24.797 1 95.31 98 GLN A O 1
ATOM 755 N N . GLN A 1 99 ? 7.871 -12.18 -23 1 94.06 99 GLN A N 1
ATOM 756 C CA . GLN A 1 99 ? 9.195 -12 -23.578 1 94.06 99 GLN A CA 1
ATOM 757 C C . GLN A 1 99 ? 10.156 -13.094 -23.109 1 94.06 99 GLN A C 1
ATOM 759 O O . GLN A 1 99 ? 10.141 -13.469 -21.938 1 94.06 99 GLN A O 1
ATOM 764 N N . SER A 1 100 ? 10.812 -13.727 -24.031 1 88.25 100 SER A N 1
ATOM 765 C CA . SER A 1 100 ? 11.812 -14.734 -23.688 1 88.25 100 SER A CA 1
ATOM 766 C C . SER A 1 100 ? 13.203 -14.117 -23.609 1 88.25 100 SER A C 1
ATOM 768 O O . SER A 1 100 ? 13.492 -13.125 -24.281 1 88.25 100 SER A O 1
ATOM 770 N N . PHE A 1 101 ? 13.945 -14.688 -22.594 1 73.88 101 PHE A N 1
ATOM 771 C CA . PHE A 1 101 ? 15.352 -14.305 -22.625 1 73.88 101 PHE A CA 1
ATOM 772 C C . PHE A 1 101 ? 16.234 -15.516 -22.859 1 73.88 101 PHE A C 1
ATOM 774 O O . PHE A 1 101 ? 15.836 -16.656 -22.594 1 73.88 101 PHE A O 1
ATOM 781 N N . MET B 1 1 ? 7.531 81.062 42.719 1 46.5 1 MET B N 1
ATOM 782 C CA . MET B 1 1 ? 7.23 80.375 41.438 1 46.5 1 MET B CA 1
ATOM 783 C C . MET B 1 1 ? 7.48 78.875 41.5 1 46.5 1 MET B C 1
ATOM 785 O O . MET B 1 1 ? 8.625 78.438 41.594 1 46.5 1 MET B O 1
ATOM 789 N N . THR B 1 2 ? 6.676 78.062 42.125 1 62.47 2 THR B N 1
ATOM 790 C CA . THR B 1 2 ? 6.766 76.625 42.406 1 62.47 2 THR B CA 1
ATOM 791 C C . THR B 1 2 ? 6.77 75.812 41.125 1 62.47 2 THR B C 1
ATOM 793 O O . THR B 1 2 ? 5.93 76 40.25 1 62.47 2 THR B O 1
ATOM 796 N N . PRO B 1 3 ? 7.926 75.188 40.719 1 64.12 3 PRO B N 1
ATOM 797 C CA . PRO B 1 3 ? 8.094 74.438 39.469 1 64.12 3 PRO B CA 1
ATOM 798 C C . PRO B 1 3 ? 7.086 73.312 39.312 1 64.12 3 PRO B C 1
ATOM 800 O O . PRO B 1 3 ? 6.719 72.625 40.312 1 64.12 3 PRO B O 1
ATOM 803 N N . ARG B 1 4 ? 6.055 73.312 38.406 1 63.16 4 ARG B N 1
ATOM 804 C CA . ARG B 1 4 ? 5.094 72.312 38.094 1 63.16 4 ARG B CA 1
ATOM 805 C C . ARG B 1 4 ? 5.801 71 37.625 1 63.16 4 ARG B C 1
ATOM 807 O O . ARG B 1 4 ? 6.684 71.062 36.781 1 63.16 4 ARG B O 1
ATOM 814 N N . THR B 1 5 ? 5.844 69.938 38.438 1 62.38 5 THR B N 1
ATOM 815 C CA . THR B 1 5 ? 6.371 68.625 38.156 1 62.38 5 THR B CA 1
ATOM 816 C C . THR B 1 5 ? 5.719 68 36.906 1 62.38 5 THR B C 1
ATOM 818 O O . THR B 1 5 ? 4.496 68.062 36.781 1 62.38 5 THR B O 1
ATOM 821 N N . PRO B 1 6 ? 6.488 67.812 35.844 1 59.97 6 PRO B N 1
ATOM 822 C CA . PRO B 1 6 ? 5.934 67.25 34.594 1 59.97 6 PRO B CA 1
ATOM 823 C C . PRO B 1 6 ? 5.129 65.938 34.812 1 59.97 6 PRO B C 1
ATOM 825 O O . PRO B 1 6 ? 5.387 65.25 35.75 1 59.97 6 PRO B O 1
ATOM 828 N N . SER B 1 7 ? 3.891 65.875 34.344 1 60.69 7 SER B N 1
ATOM 829 C CA . SER B 1 7 ? 2.984 64.75 34.344 1 60.69 7 SER B CA 1
ATOM 830 C C . SER B 1 7 ? 3.65 63.531 33.719 1 60.69 7 SER B C 1
ATOM 832 O O . SER B 1 7 ? 4.473 63.656 32.812 1 60.69 7 SER B O 1
ATOM 834 N N . PRO B 1 8 ? 3.75 62.375 34.5 1 57.53 8 P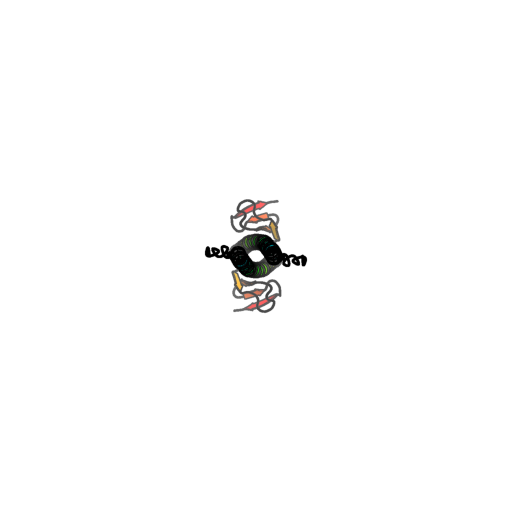RO B N 1
ATOM 835 C CA . PRO B 1 8 ? 4.383 61.125 34.031 1 57.53 8 PRO B CA 1
ATOM 836 C C . PRO B 1 8 ? 3.928 60.75 32.625 1 57.53 8 PRO B C 1
ATOM 838 O O . PRO B 1 8 ? 2.77 60.969 32.281 1 57.53 8 PRO B O 1
ATOM 841 N N . SER B 1 9 ? 4.773 60.906 31.641 1 53.72 9 SER B N 1
ATOM 842 C CA . SER B 1 9 ? 4.531 60.406 30.281 1 53.72 9 SER B CA 1
ATOM 843 C C . SER B 1 9 ? 3.924 59 30.312 1 53.72 9 SER B C 1
ATOM 845 O O . SER B 1 9 ? 4.457 58.094 30.969 1 53.72 9 SER B O 1
ATOM 847 N N . ARG B 1 10 ? 2.654 58.875 30.203 1 53.97 10 ARG B N 1
ATOM 848 C CA . ARG B 1 10 ? 1.992 57.594 29.984 1 53.97 10 ARG B CA 1
ATOM 849 C C . ARG B 1 10 ? 2.748 56.75 28.969 1 53.97 10 ARG B C 1
ATOM 851 O O . ARG B 1 10 ? 2.859 57.125 27.797 1 53.97 10 ARG B O 1
ATOM 858 N N . ILE B 1 11 ? 3.801 56 29.312 1 52.88 11 ILE B N 1
ATOM 859 C CA . ILE B 1 11 ? 4.391 55 28.453 1 52.88 11 ILE B CA 1
ATOM 860 C C . ILE B 1 11 ? 3.285 54.188 27.766 1 52.88 11 ILE B C 1
ATOM 862 O O . ILE B 1 11 ? 2.352 53.719 28.422 1 52.88 11 ILE B O 1
ATOM 866 N N . ASP B 1 12 ? 3.062 54.406 26.484 1 50.47 12 ASP B N 1
ATOM 867 C CA . ASP B 1 12 ? 2.111 53.75 25.594 1 50.47 12 ASP B CA 1
ATOM 868 C C . ASP B 1 12 ? 2.148 52.25 25.766 1 50.47 12 ASP B C 1
ATOM 870 O O . ASP B 1 12 ? 3.104 51.594 25.359 1 50.47 12 ASP B O 1
ATOM 874 N N . ASP B 1 13 ? 1.523 51.75 26.828 1 51.69 13 ASP B N 1
ATOM 875 C CA . ASP B 1 13 ? 1.258 50.344 27.094 1 51.69 13 ASP B CA 1
ATOM 876 C C . ASP B 1 13 ? 0.839 49.625 25.812 1 51.69 13 ASP B C 1
ATOM 878 O O . ASP B 1 13 ? 0.754 48.375 25.797 1 51.69 13 ASP B O 1
ATOM 882 N N . ARG B 1 14 ? 0.465 50.5 24.797 1 57.75 14 ARG B N 1
ATOM 883 C CA . ARG B 1 14 ? 0.005 49.844 23.578 1 57.75 14 ARG B CA 1
ATOM 884 C C . ARG B 1 14 ? 1.133 49.062 22.906 1 57.75 14 ARG B C 1
ATOM 886 O O . ARG B 1 14 ? 0.896 48.031 22.312 1 57.75 14 ARG B O 1
ATOM 893 N N . GLY B 1 15 ? 2.387 49.5 23.031 1 56.34 15 GLY B N 1
ATOM 894 C CA . GLY B 1 15 ? 3.541 48.844 22.453 1 56.34 15 GLY B CA 1
ATOM 895 C C . GLY B 1 15 ? 3.82 47.5 23.078 1 56.34 15 GLY B C 1
ATOM 896 O O . GLY B 1 15 ? 4.246 46.562 22.406 1 56.34 15 GLY B O 1
ATOM 897 N N . ARG B 1 16 ? 3.543 47.312 24.406 1 59.28 16 ARG B N 1
ATOM 898 C CA . ARG B 1 16 ? 3.844 46.094 25.141 1 59.28 16 ARG B CA 1
ATOM 899 C C . ARG B 1 16 ? 2.877 44.969 24.766 1 59.28 16 ARG B C 1
ATOM 901 O O . ARG B 1 16 ? 3.264 43.812 24.719 1 59.28 16 ARG B O 1
ATOM 908 N N . ASP B 1 17 ? 1.672 45.438 24.375 1 60.41 17 ASP B N 1
ATOM 909 C CA . ASP B 1 17 ? 0.679 44.406 24.109 1 60.41 17 ASP B CA 1
ATOM 910 C C . ASP B 1 17 ? 0.808 43.875 22.688 1 60.41 17 ASP B C 1
ATOM 912 O O . ASP B 1 17 ? 0.477 42.719 22.422 1 60.41 17 ASP B O 1
ATOM 916 N N . ALA B 1 18 ? 1.396 44.781 21.781 1 69.19 18 ALA B N 1
ATOM 917 C CA . ALA B 1 18 ? 1.428 44.438 20.359 1 69.19 18 ALA B CA 1
ATOM 918 C C . ALA B 1 18 ? 2.539 43.438 20.062 1 69.19 18 ALA B C 1
ATOM 920 O O . ALA B 1 18 ? 2.383 42.562 19.203 1 69.19 18 ALA B O 1
ATOM 921 N N . ARG B 1 19 ? 3.645 43.406 20.828 1 73.38 19 ARG B N 1
ATOM 922 C CA . ARG B 1 19 ? 4.805 42.562 20.531 1 73.38 19 ARG B CA 1
ATOM 923 C C . ARG B 1 19 ? 4.531 41.094 20.859 1 73.38 19 ARG B C 1
ATOM 925 O O . ARG B 1 19 ? 4.789 40.219 20.062 1 73.38 19 ARG B O 1
ATOM 932 N N . PRO B 1 20 ? 3.688 40.969 21.969 1 77.25 20 PRO B N 1
ATOM 933 C CA . PRO B 1 20 ? 3.438 39.562 22.328 1 77.25 20 PRO B CA 1
ATOM 934 C C . PRO B 1 20 ? 2.479 38.875 21.375 1 77.25 20 PRO B C 1
ATOM 936 O O . PRO B 1 20 ? 2.676 37.688 21.047 1 77.25 20 PRO B O 1
ATOM 939 N N . VAL B 1 21 ? 1.641 39.688 20.766 1 76.44 21 VAL B N 1
ATOM 940 C CA . VAL B 1 21 ? 0.636 39.125 19.875 1 76.44 21 VAL B CA 1
ATOM 941 C C . VAL B 1 21 ? 1.256 38.812 18.5 1 76.44 21 VAL B C 1
ATOM 943 O O . VAL B 1 21 ? 0.954 37.812 17.891 1 76.44 21 VAL B O 1
ATOM 946 N N . ARG B 1 22 ? 2.17 39.719 18.016 1 81.62 22 ARG B N 1
ATOM 947 C CA . ARG B 1 22 ? 2.855 39.531 16.75 1 81.62 22 ARG B CA 1
ATOM 948 C C . ARG B 1 22 ? 3.777 38.312 16.812 1 81.62 22 ARG B C 1
ATOM 950 O O . ARG B 1 22 ? 3.844 37.531 15.875 1 81.62 22 ARG B O 1
ATOM 957 N N . THR B 1 23 ? 4.406 38.156 17.906 1 83.62 23 THR B N 1
ATOM 958 C CA . THR B 1 23 ? 5.293 37 18.094 1 83.62 23 THR B CA 1
ATOM 959 C C . THR B 1 23 ? 4.496 35.688 18.172 1 83.62 23 THR B C 1
ATOM 961 O O . THR B 1 23 ? 4.914 34.688 17.625 1 83.62 23 THR B O 1
ATOM 964 N N . ALA B 1 24 ? 3.301 35.844 18.859 1 84.19 24 ALA B N 1
ATOM 965 C CA . ALA B 1 24 ? 2.434 34.656 18.953 1 84.19 24 ALA B CA 1
ATOM 966 C C . ALA B 1 24 ? 1.898 34.281 17.578 1 84.19 24 ALA B C 1
ATOM 968 O O . ALA B 1 24 ? 1.796 33.094 17.266 1 84.19 24 ALA B O 1
ATOM 969 N N . LEU B 1 25 ? 1.585 35.25 16.734 1 86.12 25 LEU B N 1
ATOM 970 C CA . LEU B 1 25 ? 1.087 35.031 15.383 1 86.12 25 LEU B CA 1
ATOM 971 C C . LEU B 1 25 ? 2.166 34.406 14.508 1 86.12 25 LEU B C 1
ATOM 973 O O . LEU B 1 25 ? 1.886 33.469 13.727 1 86.12 25 LEU B O 1
ATOM 977 N N . GLU B 1 26 ? 3.398 34.906 14.656 1 88 26 GLU B N 1
ATOM 978 C CA . GLU B 1 26 ? 4.523 34.344 13.922 1 88 26 GLU B CA 1
ATOM 979 C C . GLU B 1 26 ? 4.777 32.906 14.312 1 88 26 GLU B C 1
ATOM 981 O O . GLU B 1 26 ? 5.027 32.031 13.453 1 88 26 GLU B O 1
ATOM 986 N N . ALA B 1 27 ? 4.703 32.656 15.625 1 90.12 27 ALA B N 1
ATOM 987 C CA . ALA B 1 27 ? 4.887 31.281 16.109 1 90.12 27 ALA B CA 1
ATOM 988 C C . ALA B 1 27 ? 3.793 30.359 15.586 1 90.12 27 ALA B C 1
ATOM 990 O O . ALA B 1 27 ? 4.066 29.219 15.195 1 90.12 27 ALA B O 1
ATOM 991 N N . THR B 1 28 ? 2.529 30.812 15.508 1 89.06 28 THR B N 1
ATOM 992 C CA . THR B 1 28 ? 1.409 30.016 15.016 1 89.06 28 THR B CA 1
ATOM 993 C C . THR B 1 28 ? 1.53 29.781 13.516 1 89.06 28 THR B C 1
ATOM 995 O O . THR B 1 28 ? 1.214 28.703 13.023 1 89.06 28 THR B O 1
ATOM 998 N N . ASN B 1 29 ? 1.997 30.797 12.828 1 88.25 29 ASN B N 1
ATOM 999 C CA . ASN B 1 29 ? 2.227 30.641 11.398 1 88.25 29 ASN B CA 1
ATOM 1000 C C . ASN B 1 29 ? 3.309 29.609 11.109 1 88.25 29 ASN B C 1
ATOM 1002 O O . ASN B 1 29 ? 3.186 28.828 10.164 1 88.25 29 ASN B O 1
ATOM 1006 N N . ALA B 1 30 ? 4.344 29.641 11.914 1 92.69 30 ALA B N 1
ATOM 1007 C CA . ALA B 1 30 ? 5.41 28.641 11.766 1 92.69 30 ALA B CA 1
ATOM 1008 C C . ALA B 1 30 ? 4.895 27.234 12.031 1 92.69 30 ALA B C 1
ATOM 1010 O O . ALA B 1 30 ? 5.281 26.281 11.352 1 92.69 30 ALA B O 1
ATOM 1011 N N . ARG B 1 31 ? 4.043 27.078 13.008 1 90.75 31 ARG B N 1
ATOM 1012 C CA . ARG B 1 31 ? 3.439 25.781 13.32 1 90.75 31 ARG B CA 1
ATOM 1013 C C . ARG B 1 31 ? 2.582 25.281 12.164 1 90.75 31 ARG B C 1
ATOM 1015 O O . ARG B 1 31 ? 2.607 24.094 11.836 1 90.75 31 ARG B O 1
ATOM 1022 N N . VAL B 1 32 ? 1.854 26.172 11.531 1 89.88 32 VAL B N 1
ATOM 1023 C CA . VAL B 1 32 ? 1.013 25.812 10.391 1 89.88 32 VAL B CA 1
ATOM 1024 C C . VAL B 1 32 ? 1.888 25.344 9.227 1 89.88 32 VAL B C 1
ATOM 1026 O O . VAL B 1 32 ? 1.599 24.328 8.602 1 89.88 32 VAL B O 1
ATOM 1029 N N . ALA B 1 33 ? 2.924 26.094 9.031 1 93.12 33 ALA B N 1
ATOM 1030 C CA . ALA B 1 33 ? 3.834 25.75 7.945 1 93.12 33 ALA B CA 1
ATOM 1031 C C . ALA B 1 33 ? 4.449 24.375 8.164 1 93.12 33 ALA B C 1
ATOM 1033 O O . ALA B 1 33 ? 4.57 23.578 7.223 1 93.12 33 ALA B O 1
ATOM 1034 N N . ARG B 1 34 ? 4.82 24.047 9.359 1 92.31 34 ARG B N 1
ATOM 1035 C CA . ARG B 1 34 ? 5.395 22.734 9.68 1 92.31 34 ARG B CA 1
ATOM 1036 C C . ARG B 1 34 ? 4.375 21.625 9.484 1 92.31 34 ARG B C 1
ATOM 1038 O O . ARG B 1 34 ? 4.703 20.578 8.93 1 92.31 34 ARG B O 1
ATOM 1045 N N . SER B 1 35 ? 3.174 21.891 9.883 1 91.75 35 SER B N 1
ATOM 1046 C CA . SER B 1 35 ? 2.113 20.891 9.742 1 91.75 35 SER B CA 1
ATOM 1047 C C . SER B 1 35 ? 1.79 20.641 8.273 1 91.75 35 SER B C 1
ATOM 1049 O O . SER B 1 35 ? 1.563 19.484 7.875 1 91.75 35 SER B O 1
ATOM 1051 N N . GLU B 1 36 ? 1.853 21.641 7.566 1 92.44 36 GLU B N 1
ATOM 1052 C CA . GLU B 1 36 ? 1.569 21.516 6.141 1 92.44 36 GLU B CA 1
ATOM 1053 C C . GLU B 1 36 ? 2.684 20.75 5.426 1 92.44 36 GLU B C 1
ATOM 1055 O O . GLU B 1 36 ? 2.418 19.938 4.531 1 92.44 36 GLU B O 1
ATOM 1060 N N . ALA B 1 37 ? 3.869 21.016 5.824 1 95.12 37 ALA B N 1
ATOM 1061 C CA . ALA B 1 37 ? 5.004 20.297 5.25 1 95.12 37 ALA B CA 1
ATOM 1062 C C . ALA B 1 37 ? 4.934 18.812 5.578 1 95.12 37 ALA B C 1
ATOM 1064 O O . ALA B 1 37 ? 5.191 17.969 4.715 1 95.12 37 ALA B O 1
ATOM 1065 N N . ARG B 1 38 ? 4.598 18.547 6.766 1 95.5 38 ARG B N 1
ATOM 1066 C CA . ARG B 1 38 ? 4.43 17.156 7.156 1 95.5 38 ARG B CA 1
ATOM 1067 C C . ARG B 1 38 ? 3.289 16.5 6.379 1 95.5 38 ARG B C 1
ATOM 1069 O O . ARG B 1 38 ? 3.396 15.344 5.961 1 95.5 38 ARG B O 1
ATOM 1076 N N . LEU B 1 39 ? 2.262 17.219 6.203 1 95.06 39 LEU B N 1
ATOM 1077 C CA . LEU B 1 39 ? 1.115 16.719 5.453 1 95.06 39 LEU B CA 1
ATOM 1078 C C . LEU B 1 39 ? 1.513 16.359 4.023 1 95.06 39 LEU B C 1
ATOM 1080 O O . LEU B 1 39 ? 1.102 15.32 3.5 1 95.06 39 LEU B O 1
ATOM 1084 N N . LEU B 1 40 ? 2.283 17.234 3.473 1 95.62 40 LEU B N 1
ATOM 1085 C CA . LEU B 1 40 ? 2.736 16.984 2.109 1 95.62 40 LEU B CA 1
ATOM 1086 C C . LEU B 1 40 ? 3.588 15.719 2.047 1 95.62 40 LEU B C 1
ATOM 1088 O O . LEU B 1 40 ? 3.408 14.883 1.154 1 95.62 40 LEU B O 1
ATOM 1092 N N . THR B 1 41 ? 4.426 15.516 2.971 1 97.38 41 THR B N 1
ATOM 1093 C CA . THR B 1 41 ? 5.312 14.352 3.008 1 97.38 41 THR B CA 1
ATOM 1094 C C . THR B 1 41 ? 4.516 13.07 3.189 1 97.38 41 THR B C 1
ATOM 1096 O O . THR B 1 41 ? 4.73 12.086 2.473 1 97.38 41 THR B O 1
ATOM 1099 N N . VAL B 1 42 ? 3.596 13.094 4.066 1 97.81 42 VAL B N 1
ATOM 1100 C CA . VAL B 1 42 ? 2.818 11.898 4.363 1 97.81 42 VAL B CA 1
ATOM 1101 C C . VAL B 1 42 ? 1.901 11.57 3.188 1 97.81 42 VAL B C 1
ATOM 1103 O O . VAL B 1 42 ? 1.689 10.406 2.863 1 97.81 42 VAL B O 1
ATOM 1106 N N . THR B 1 43 ? 1.425 12.555 2.588 1 97.38 43 THR B N 1
ATOM 1107 C CA . THR B 1 43 ? 0.564 12.352 1.43 1 97.38 43 THR B CA 1
ATOM 1108 C C . THR B 1 43 ? 1.347 11.719 0.281 1 97.38 43 THR B C 1
ATOM 1110 O O . THR B 1 43 ? 0.839 10.828 -0.408 1 97.38 43 THR B O 1
ATOM 1113 N N . GLU B 1 44 ? 2.52 12.125 0.093 1 98 44 GLU B N 1
ATOM 1114 C CA . GLU B 1 44 ? 3.375 11.547 -0.938 1 98 44 GLU B CA 1
ATOM 1115 C C . GLU B 1 44 ? 3.678 10.078 -0.645 1 98 44 GLU B C 1
ATOM 1117 O O . GLU B 1 44 ? 3.645 9.242 -1.548 1 98 44 GLU B O 1
ATOM 1122 N N . ARG B 1 45 ? 3.971 9.844 0.562 1 98 45 ARG B N 1
ATOM 1123 C CA . ARG B 1 45 ? 4.211 8.461 0.964 1 98 45 ARG B CA 1
ATOM 1124 C C . ARG B 1 45 ? 2.963 7.609 0.761 1 98 45 ARG B C 1
ATOM 1126 O O . ARG B 1 45 ? 3.057 6.453 0.334 1 98 45 ARG B O 1
ATOM 1133 N N . LEU B 1 46 ? 1.843 8.188 1.074 1 98.19 46 LEU B N 1
ATOM 1134 C CA . LEU B 1 46 ? 0.578 7.488 0.879 1 98.19 46 LEU B CA 1
ATOM 1135 C C . LEU B 1 46 ? 0.339 7.195 -0.599 1 98.19 46 LEU B C 1
ATOM 1137 O O . LEU B 1 46 ? -0.047 6.082 -0.962 1 98.19 46 LEU B O 1
ATOM 1141 N N . ASP B 1 47 ? 0.558 8.156 -1.392 1 97.44 47 ASP B N 1
ATOM 1142 C CA . ASP B 1 47 ? 0.364 7.992 -2.828 1 97.44 47 ASP B CA 1
ATOM 1143 C C . ASP B 1 47 ? 1.254 6.879 -3.377 1 97.44 47 ASP B C 1
ATOM 1145 O O . ASP B 1 47 ? 0.809 6.062 -4.184 1 97.44 47 ASP B O 1
ATOM 1149 N N . ARG B 1 48 ? 2.451 6.809 -2.939 1 96.94 48 ARG B N 1
ATOM 1150 C CA . ARG B 1 48 ? 3.379 5.766 -3.365 1 96.94 48 ARG B CA 1
ATOM 1151 C C . ARG B 1 48 ? 2.93 4.398 -2.869 1 96.94 48 ARG B C 1
ATOM 1153 O O . ARG B 1 48 ? 2.965 3.418 -3.617 1 96.94 48 ARG B O 1
ATOM 1160 N N . ALA B 1 49 ? 2.539 4.348 -1.665 1 97.19 49 ALA B N 1
ATOM 1161 C CA . ALA B 1 49 ? 2.066 3.092 -1.089 1 97.19 49 ALA B CA 1
ATOM 1162 C C . ALA B 1 49 ? 0.838 2.574 -1.832 1 97.19 49 ALA B C 1
ATOM 1164 O O . ALA B 1 49 ? 0.739 1.38 -2.123 1 97.19 49 ALA B O 1
ATOM 1165 N N . GLU B 1 50 ? -0.022 3.457 -2.117 1 96.62 50 GLU B N 1
ATOM 1166 C CA . GLU B 1 50 ? -1.252 3.062 -2.799 1 96.62 50 GLU B CA 1
ATOM 1167 C C . GLU B 1 50 ? -0.969 2.604 -4.227 1 96.62 50 GLU B C 1
ATOM 1169 O O . GLU B 1 50 ? -1.605 1.67 -4.719 1 96.62 50 GLU B O 1
ATOM 1174 N N . SER B 1 51 ? -0.072 3.172 -4.879 1 95.69 51 SER B N 1
ATOM 1175 C CA . SER B 1 51 ? 0.336 2.73 -6.207 1 95.69 51 SER B CA 1
ATOM 1176 C C . SER B 1 51 ? 0.942 1.332 -6.168 1 95.69 51 SER B C 1
ATOM 1178 O O . SER B 1 51 ? 0.617 0.484 -7 1 95.69 51 SER B O 1
ATOM 1180 N N . ARG B 1 52 ? 1.763 1.128 -5.262 1 96.19 52 ARG B N 1
ATOM 1181 C CA . ARG B 1 52 ? 2.387 -0.182 -5.102 1 96.19 52 ARG B CA 1
ATOM 1182 C C . ARG B 1 52 ? 1.349 -1.244 -4.758 1 96.19 52 ARG B C 1
ATOM 1184 O O . ARG B 1 52 ? 1.424 -2.375 -5.242 1 96.19 52 ARG B O 1
ATOM 1191 N N . LEU B 1 53 ? 0.45 -0.866 -3.926 1 96.88 53 LEU B N 1
ATOM 1192 C CA . LEU B 1 53 ? -0.638 -1.768 -3.561 1 96.88 53 LEU B CA 1
ATOM 1193 C C . LEU B 1 53 ? -1.394 -2.236 -4.801 1 96.88 53 LEU B C 1
ATOM 1195 O O . LEU B 1 53 ? -1.682 -3.428 -4.941 1 96.88 53 LEU B O 1
ATOM 1199 N N . GLN B 1 54 ? -1.688 -1.367 -5.629 1 96.31 54 GLN B N 1
ATOM 1200 C CA . GLN B 1 54 ? -2.422 -1.709 -6.84 1 96.31 54 GLN B CA 1
ATOM 1201 C C . GLN B 1 54 ? -1.62 -2.666 -7.719 1 96.31 54 GLN B C 1
ATOM 1203 O O . GLN B 1 54 ? -2.166 -3.635 -8.25 1 96.31 54 GLN B O 1
ATOM 1208 N N . LEU B 1 55 ? -0.355 -2.381 -7.844 1 96.56 55 LEU B N 1
ATOM 1209 C CA . LEU B 1 55 ? 0.527 -3.23 -8.633 1 96.56 55 LEU B CA 1
ATOM 1210 C C . LEU B 1 55 ? 0.569 -4.645 -8.07 1 96.56 55 LEU B C 1
ATOM 1212 O O . LEU B 1 55 ? 0.414 -5.621 -8.812 1 96.56 55 LEU B O 1
ATOM 1216 N N . LEU B 1 56 ? 0.726 -4.746 -6.801 1 96.38 56 LEU B N 1
ATOM 1217 C CA . LEU B 1 56 ? 0.81 -6.039 -6.129 1 96.38 56 LEU B CA 1
ATOM 1218 C C . LEU B 1 56 ? -0.519 -6.781 -6.211 1 96.38 56 LEU B C 1
ATOM 1220 O O . LEU B 1 56 ? -0.545 -7.988 -6.457 1 96.38 56 LEU B O 1
ATOM 1224 N N . ASP B 1 57 ? -1.587 -6.059 -6.031 1 96.31 57 ASP B N 1
ATOM 1225 C CA . ASP B 1 57 ? -2.924 -6.645 -6.094 1 96.31 57 ASP B CA 1
ATOM 1226 C C . ASP B 1 57 ? -3.207 -7.211 -7.484 1 96.31 57 ASP B C 1
ATOM 1228 O O . ASP B 1 57 ? -3.658 -8.352 -7.613 1 96.31 57 ASP B O 1
ATOM 1232 N N . ASN B 1 58 ? -2.855 -6.508 -8.43 1 96.12 58 ASN B N 1
ATOM 1233 C CA . ASN B 1 58 ? -3.041 -6.957 -9.805 1 96.12 58 ASN B CA 1
ATOM 1234 C C . ASN B 1 58 ? -2.178 -8.172 -10.117 1 96.12 58 ASN B C 1
ATOM 1236 O O . ASN B 1 58 ? -2.623 -9.094 -10.805 1 96.12 58 ASN B O 1
ATOM 1240 N N . THR B 1 59 ? -0.981 -8.148 -9.727 1 95.88 59 THR B N 1
ATOM 1241 C CA . THR B 1 59 ? -0.07 -9.266 -9.945 1 95.88 59 THR B CA 1
ATOM 1242 C C . THR B 1 59 ? -0.604 -10.539 -9.297 1 95.88 59 THR B C 1
ATOM 1244 O O . THR B 1 59 ? -0.654 -11.594 -9.93 1 95.88 59 THR B O 1
ATOM 1247 N N . LEU B 1 60 ? -1.059 -10.383 -8.07 1 94.62 60 LEU B N 1
ATOM 1248 C CA . LEU B 1 60 ? -1.581 -11.516 -7.324 1 94.62 60 LEU B CA 1
ATOM 1249 C C . LEU B 1 60 ? -2.816 -12.102 -8 1 94.62 60 LEU B C 1
ATOM 1251 O O . LEU B 1 60 ? -2.924 -13.32 -8.172 1 94.62 60 LEU B O 1
ATOM 1255 N N . HIS B 1 61 ? -3.611 -11.25 -8.43 1 92.56 61 HIS B N 1
ATOM 1256 C CA . HIS B 1 61 ? -4.816 -11.711 -9.109 1 92.56 61 HIS B CA 1
ATOM 1257 C C . HIS B 1 61 ? -4.484 -12.32 -10.469 1 92.56 61 HIS B C 1
ATOM 1259 O O . HIS B 1 61 ? -5.129 -13.281 -10.891 1 92.56 61 HIS B O 1
ATOM 1265 N N . GLY B 1 62 ? -3.535 -11.734 -11.086 1 90 62 GLY B N 1
ATOM 1266 C CA . GLY B 1 62 ? -3.064 -12.336 -12.32 1 90 62 GLY B CA 1
ATOM 1267 C C . GLY B 1 62 ? -2.523 -13.742 -12.133 1 90 62 GLY B C 1
ATOM 1268 O O . GLY B 1 62 ? -2.852 -14.648 -12.906 1 90 62 GLY B O 1
ATOM 1269 N N . ILE B 1 63 ? -1.764 -13.953 -11.125 1 88.69 63 ILE B N 1
ATOM 1270 C CA . ILE B 1 63 ? -1.212 -15.266 -10.82 1 88.69 63 ILE B CA 1
ATOM 1271 C C . ILE B 1 63 ? -2.342 -16.234 -10.469 1 88.69 63 ILE B C 1
ATOM 1273 O O . ILE B 1 63 ? -2.348 -17.375 -10.922 1 88.69 63 ILE B O 1
ATOM 1277 N N . ALA B 1 64 ? -3.258 -15.766 -9.711 1 87.44 64 ALA B N 1
ATOM 1278 C CA . ALA B 1 64 ? -4.387 -16.594 -9.312 1 87.44 64 ALA B CA 1
ATOM 1279 C C . ALA B 1 64 ? -5.16 -17.094 -10.531 1 87.44 64 ALA B C 1
ATOM 1281 O O . ALA B 1 64 ? -5.52 -18.281 -10.602 1 87.44 64 ALA B O 1
ATOM 1282 N N . ARG B 1 65 ? -5.305 -16.25 -11.438 1 86.5 65 ARG B N 1
ATOM 1283 C CA . ARG B 1 65 ? -6.043 -16.609 -12.641 1 86.5 65 ARG B CA 1
ATOM 1284 C C . ARG B 1 65 ? -5.285 -17.656 -13.461 1 86.5 65 ARG B C 1
ATOM 1286 O O . ARG B 1 65 ? -5.883 -18.594 -13.977 1 86.5 65 ARG B O 1
ATOM 1293 N N . THR B 1 66 ? -4.023 -17.5 -13.43 1 82.62 66 THR B N 1
ATOM 1294 C CA . THR B 1 66 ? -3.229 -18.375 -14.289 1 82.62 66 THR B CA 1
ATOM 1295 C C . THR B 1 66 ? -2.955 -19.703 -13.609 1 82.62 66 THR B C 1
ATOM 1297 O O . THR B 1 66 ? -2.785 -20.734 -14.273 1 82.62 66 THR B O 1
ATOM 1300 N N . THR B 1 67 ? -2.934 -19.719 -12.398 1 82.25 67 THR B N 1
ATOM 1301 C CA . THR B 1 67 ? -2.557 -20.938 -11.672 1 82.25 67 THR B CA 1
ATOM 1302 C C . THR B 1 67 ? -3.793 -21.672 -11.164 1 82.25 67 THR B C 1
ATOM 1304 O O . THR B 1 67 ? -3.707 -22.828 -10.75 1 82.25 67 THR B O 1
ATOM 1307 N N . GLY B 1 68 ? -4.895 -21.031 -11.141 1 83.56 68 GLY B N 1
ATOM 1308 C CA . GLY B 1 68 ? -6.109 -21.641 -10.633 1 83.56 68 GLY B CA 1
ATOM 1309 C C . GLY B 1 68 ? -6.223 -21.594 -9.125 1 83.56 68 GLY B C 1
ATOM 1310 O O . GLY B 1 68 ? -7 -22.328 -8.523 1 83.56 68 GLY B O 1
ATOM 1311 N N . VAL B 1 69 ? -5.395 -20.812 -8.555 1 84.94 69 VAL B N 1
ATOM 1312 C CA . VAL B 1 69 ? -5.418 -20.625 -7.109 1 84.94 69 VAL B CA 1
ATOM 1313 C C . VAL B 1 69 ? -6.254 -19.391 -6.762 1 84.94 69 VAL B C 1
ATOM 1315 O O . VAL B 1 69 ? -6.234 -18.391 -7.484 1 84.94 69 VAL B O 1
ATOM 1318 N N . SER B 1 70 ? -7.062 -19.516 -5.742 1 90.88 70 SER B N 1
ATOM 1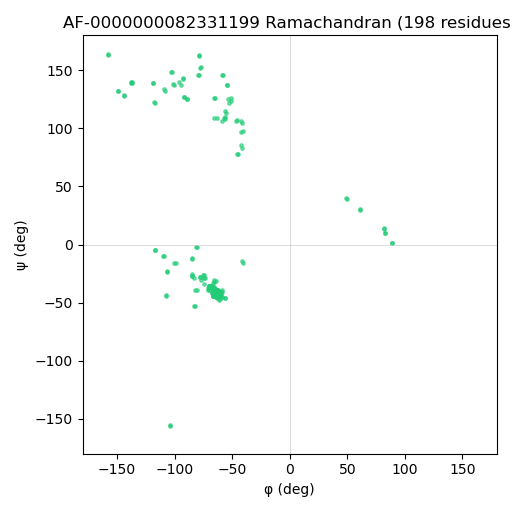319 C CA . SER B 1 70 ? -7.832 -18.375 -5.262 1 90.88 70 SER B CA 1
ATOM 1320 C C . SER B 1 70 ? -7.215 -17.781 -4 1 90.88 70 SER B C 1
ATOM 1322 O O . SER B 1 70 ? -6.594 -18.484 -3.213 1 90.88 70 SER B O 1
ATOM 1324 N N . ILE B 1 71 ? -7.426 -16.469 -3.92 1 92.56 71 ILE B N 1
ATOM 1325 C CA . ILE B 1 71 ? -6.938 -15.75 -2.748 1 92.56 71 ILE B CA 1
ATOM 1326 C C . ILE B 1 71 ? -8.031 -15.695 -1.685 1 92.56 71 ILE B C 1
ATOM 1328 O O . ILE B 1 71 ? -9.141 -15.234 -1.953 1 92.56 71 ILE B O 1
ATOM 1332 N N . GLY B 1 72 ? -7.609 -16.141 -0.49 1 93.44 72 GLY B N 1
ATOM 1333 C CA . GLY B 1 72 ? -8.57 -16.156 0.598 1 93.44 72 GLY B CA 1
ATOM 1334 C C . GLY B 1 72 ? -8.367 -15.039 1.601 1 93.44 72 GLY B C 1
ATOM 1335 O O . GLY B 1 72 ? -7.914 -13.945 1.238 1 93.44 72 GLY B O 1
ATOM 1336 N N . CYS B 1 73 ? -8.828 -15.266 2.789 1 94.69 73 CYS B N 1
ATOM 1337 C CA . CYS B 1 73 ? -8.727 -14.305 3.883 1 94.69 73 CYS B CA 1
ATOM 1338 C C . CYS B 1 73 ? -7.324 -14.32 4.488 1 94.69 73 CYS B C 1
ATOM 1340 O O . CYS B 1 73 ? -6.523 -15.203 4.188 1 94.69 73 CYS B O 1
ATOM 1342 N N . PRO B 1 74 ? -7.066 -13.266 5.203 1 96.06 74 PRO B N 1
ATOM 1343 C CA . PRO B 1 74 ? -5.77 -13.273 5.887 1 96.06 74 PRO B CA 1
ATOM 1344 C C . PRO B 1 74 ? -5.605 -14.461 6.832 1 96.06 74 PRO B C 1
ATOM 1346 O O . PRO B 1 74 ? -6.578 -14.906 7.438 1 96.06 74 PRO B O 1
ATOM 1349 N N . CYS B 1 75 ? -4.434 -14.898 6.895 1 97.44 75 CYS B N 1
ATOM 1350 C CA . CYS B 1 75 ? -4.102 -15.969 7.82 1 97.44 75 CYS B CA 1
ATOM 1351 C C . CYS B 1 75 ? -4.273 -15.523 9.266 1 97.44 75 CYS B C 1
ATOM 1353 O O . CYS B 1 75 ? -3.664 -14.539 9.695 1 97.44 75 CYS B O 1
ATOM 1355 N N . ASP B 1 76 ? -5.031 -16.266 9.984 1 95 76 ASP B N 1
ATOM 1356 C CA . ASP B 1 76 ? -5.289 -15.898 11.375 1 95 76 ASP B CA 1
ATOM 1357 C C . ASP B 1 76 ? -4.18 -16.406 12.289 1 95 76 ASP B C 1
ATOM 1359 O O . ASP B 1 76 ? -4.082 -15.984 13.445 1 95 76 ASP B O 1
ATOM 1363 N N . ARG B 1 77 ? -3.412 -17.203 11.797 1 95.75 77 ARG B N 1
ATOM 1364 C CA . ARG B 1 77 ? -2.33 -17.75 12.609 1 95.75 77 ARG B CA 1
ATOM 1365 C C . ARG B 1 77 ? -1.142 -16.797 12.656 1 95.75 77 ARG B C 1
ATOM 1367 O O . ARG B 1 77 ? -0.636 -16.469 13.734 1 95.75 77 ARG B O 1
ATOM 1374 N N . CYS B 1 78 ? -0.661 -16.375 11.508 1 96.5 78 CYS B N 1
ATOM 1375 C CA . CYS B 1 78 ? 0.533 -15.539 11.484 1 96.5 78 CYS B CA 1
ATOM 1376 C C . CYS B 1 78 ? 0.181 -14.094 11.156 1 96.5 78 CYS B C 1
ATOM 1378 O O . CYS B 1 78 ? 0.968 -13.18 11.422 1 96.5 78 CYS B O 1
ATOM 1380 N N . GLU B 1 79 ? -0.887 -13.945 10.539 1 95.88 79 GLU B N 1
ATOM 1381 C CA . GLU B 1 79 ? -1.358 -12.625 10.133 1 95.88 79 GLU B CA 1
ATOM 1382 C C . GLU B 1 79 ? -0.37 -11.961 9.18 1 95.88 79 GLU B C 1
ATOM 1384 O O . GLU B 1 79 ? -0.251 -10.734 9.156 1 95.88 79 GLU B O 1
ATOM 1389 N N . ARG B 1 80 ? 0.33 -12.781 8.43 1 96.62 80 ARG B N 1
ATOM 1390 C CA . ARG B 1 80 ? 1.398 -12.227 7.602 1 96.62 80 ARG B CA 1
ATOM 1391 C C . ARG B 1 80 ? 1.112 -12.445 6.121 1 96.62 80 ARG B C 1
ATOM 1393 O O . ARG B 1 80 ? 1.867 -11.977 5.262 1 96.62 80 ARG B O 1
ATOM 1400 N N . SER B 1 81 ? 0.057 -13.148 5.809 1 97.12 81 SER B N 1
ATOM 1401 C CA . SER B 1 81 ? -0.295 -13.391 4.414 1 97.12 81 SER B CA 1
ATOM 1402 C C . SER B 1 81 ? -1.774 -13.734 4.27 1 97.12 81 SER B C 1
ATOM 1404 O O . SER B 1 81 ? -2.457 -14 5.262 1 97.12 81 SER B O 1
ATOM 1406 N N . TYR B 1 82 ? -2.195 -13.609 3.01 1 96.06 82 TYR B N 1
ATOM 1407 C CA . TYR B 1 82 ? -3.482 -14.211 2.666 1 96.06 82 TYR B CA 1
ATOM 1408 C C . TYR B 1 82 ? -3.357 -15.719 2.5 1 96.06 82 TYR B C 1
ATOM 1410 O O . TYR B 1 82 ? -2.285 -16.219 2.164 1 96.06 82 TYR B O 1
ATOM 1418 N N . LEU B 1 83 ? -4.438 -16.359 2.744 1 95.81 83 LEU B N 1
ATOM 1419 C CA . LEU B 1 83 ? -4.512 -17.797 2.473 1 95.81 83 LEU B CA 1
ATOM 1420 C C . LEU B 1 83 ? -4.75 -18.062 0.99 1 95.81 83 LEU B C 1
ATOM 1422 O O . LEU B 1 83 ? -5.461 -17.297 0.328 1 95.81 83 LEU B O 1
ATOM 1426 N N . LEU B 1 84 ? -4.156 -19.156 0.524 1 93.56 84 LEU B N 1
ATOM 1427 C CA . LEU B 1 84 ? -4.406 -19.656 -0.825 1 93.56 84 LEU B CA 1
ATOM 1428 C C . LEU B 1 84 ? -5.395 -20.812 -0.802 1 93.56 84 LEU B C 1
ATOM 1430 O O . LEU B 1 84 ? -5.324 -21.672 0.079 1 93.56 84 LEU B O 1
ATOM 1434 N N . VAL B 1 85 ? -6.301 -20.766 -1.739 1 93.44 85 VAL B N 1
ATOM 1435 C CA . VAL B 1 85 ? -7.316 -21.812 -1.802 1 93.44 85 VAL B CA 1
ATOM 1436 C C . VAL B 1 85 ? -7.191 -22.578 -3.117 1 93.44 85 VAL B C 1
ATOM 1438 O O . VAL B 1 85 ? -7.242 -21.984 -4.195 1 93.44 85 VAL B O 1
ATOM 1441 N N . GLU B 1 86 ? -7.004 -23.812 -2.9 1 89.31 86 GLU B N 1
ATOM 1442 C CA . GLU B 1 86 ? -6.918 -24.703 -4.055 1 89.31 86 GLU B CA 1
ATOM 1443 C C . GLU B 1 86 ? -7.449 -26.094 -3.719 1 89.31 86 GLU B C 1
ATOM 1445 O O . GLU B 1 86 ? -7.082 -26.672 -2.693 1 89.31 86 GLU B O 1
ATOM 1450 N N . ASN B 1 87 ? -8.312 -26.531 -4.68 1 89.56 87 ASN B N 1
ATOM 1451 C CA . ASN B 1 87 ? -8.828 -27.906 -4.574 1 89.56 87 ASN B CA 1
ATOM 1452 C C . ASN B 1 87 ? -9.359 -28.188 -3.172 1 89.56 87 ASN B C 1
ATOM 1454 O O . ASN B 1 87 ? -9.047 -29.234 -2.586 1 89.56 87 ASN B O 1
ATOM 1458 N N . GLY B 1 88 ? -9.992 -27.297 -2.598 1 90.12 88 GLY B N 1
ATOM 1459 C CA . GLY B 1 88 ? -10.648 -27.5 -1.315 1 90.12 88 GLY B CA 1
ATOM 1460 C C . GLY B 1 88 ? -9.703 -27.359 -0.136 1 90.12 88 GLY B C 1
ATOM 1461 O O . GLY B 1 88 ? -10.055 -27.719 0.991 1 90.12 88 GLY B O 1
ATOM 1462 N N . MET B 1 89 ? -8.539 -26.906 -0.396 1 94 89 MET B N 1
ATOM 1463 C CA . MET B 1 89 ? -7.543 -26.719 0.657 1 94 89 MET B CA 1
ATOM 1464 C C . MET B 1 89 ? -7.133 -25.266 0.763 1 94 89 MET B C 1
ATOM 1466 O O . MET B 1 89 ? -6.938 -24.594 -0.253 1 94 89 MET B O 1
ATOM 1470 N N . MET B 1 90 ? -6.992 -24.844 2.01 1 94.75 90 MET B N 1
ATOM 1471 C CA . MET B 1 90 ? -6.457 -23.516 2.309 1 94.75 90 MET B CA 1
ATOM 1472 C C . MET B 1 90 ? -5.059 -23.625 2.912 1 94.75 90 MET B C 1
ATOM 1474 O O . MET B 1 90 ? -4.8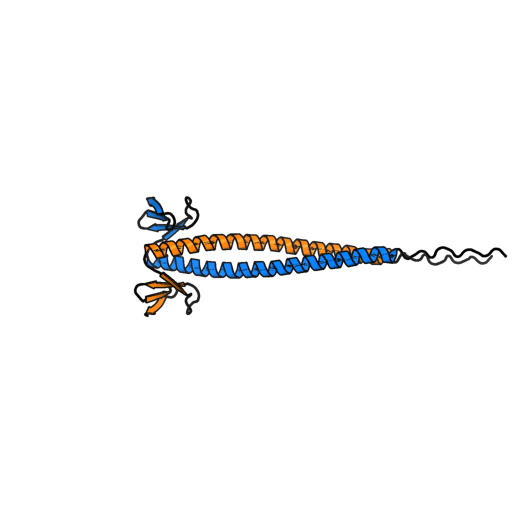28 -24.422 3.824 1 94.75 90 MET B O 1
ATOM 1478 N N . THR B 1 91 ? -4.199 -22.812 2.391 1 95.44 91 THR B N 1
ATOM 1479 C CA . THR B 1 91 ? -2.816 -22.875 2.855 1 95.44 91 THR B CA 1
ATOM 1480 C C . THR B 1 91 ? -2.242 -21.469 3.029 1 95.44 91 THR B C 1
ATOM 1482 O O . THR B 1 91 ? -2.471 -20.594 2.193 1 95.44 91 THR B O 1
ATOM 1485 N N . CYS B 1 92 ? -1.549 -21.328 4.016 1 96.75 92 CYS B N 1
ATOM 1486 C CA . CYS B 1 92 ? -0.767 -20.109 4.16 1 96.75 92 CYS B CA 1
ATOM 1487 C C . CYS B 1 92 ? 0.606 -20.25 3.52 1 96.75 92 CYS B C 1
ATOM 1489 O O . CYS B 1 92 ? 1.406 -21.094 3.941 1 96.75 92 CYS B O 1
ATOM 1491 N N . PRO B 1 93 ? 0.972 -19.438 2.676 1 93.69 93 PRO B N 1
ATOM 1492 C CA . PRO B 1 93 ? 2.258 -19.578 1.99 1 93.69 93 PRO B CA 1
ATOM 1493 C C . PRO B 1 93 ? 3.434 -19.078 2.828 1 93.69 93 PRO B C 1
ATOM 1495 O O . PRO B 1 93 ? 4.59 -19.25 2.436 1 93.69 93 PRO B O 1
ATOM 1498 N N . VAL B 1 94 ? 3.178 -18.562 3.984 1 94.69 94 VAL B N 1
ATOM 1499 C CA . VAL B 1 94 ? 4.234 -18 4.812 1 94.69 94 VAL B CA 1
ATOM 1500 C C . VAL B 1 94 ? 4.52 -18.922 5.996 1 94.69 94 VAL B C 1
ATOM 1502 O O . VAL B 1 94 ? 5.672 -19.297 6.23 1 94.69 94 VAL B O 1
ATOM 1505 N N . CYS B 1 95 ? 3.447 -19.375 6.562 1 95.69 95 CYS B N 1
ATOM 1506 C CA . CYS B 1 95 ? 3.713 -20.141 7.781 1 95.69 95 CYS B CA 1
ATOM 1507 C C . CYS B 1 95 ? 3.428 -21.625 7.57 1 95.69 95 CYS B C 1
ATOM 1509 O O . CYS B 1 95 ? 3.715 -22.438 8.445 1 95.69 95 CYS B O 1
ATOM 1511 N N . GLY B 1 96 ? 2.848 -21.984 6.512 1 94.25 96 GLY B N 1
ATOM 1512 C CA . GLY B 1 96 ? 2.654 -23.391 6.172 1 94.25 96 GLY B CA 1
ATOM 1513 C C . GLY B 1 96 ? 1.362 -23.969 6.719 1 94.25 96 GLY B C 1
ATOM 1514 O O . GLY B 1 96 ? 1.063 -25.141 6.512 1 94.25 96 GLY B O 1
ATOM 15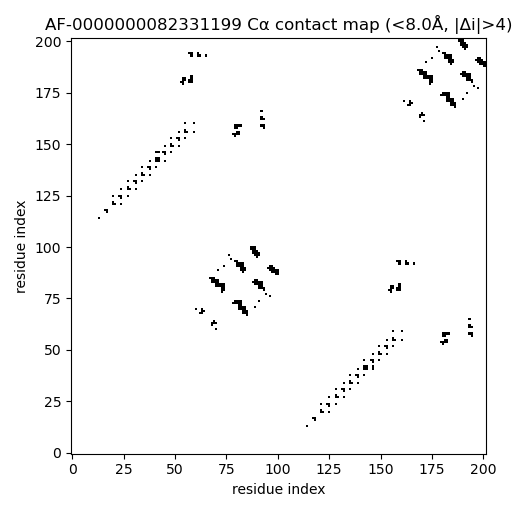15 N N . PHE B 1 97 ? 0.543 -23.094 7.434 1 96.06 97 PHE B N 1
ATOM 1516 C CA . PHE B 1 97 ? -0.764 -23.531 7.91 1 96.06 97 PHE B CA 1
ATOM 1517 C C . PHE B 1 97 ? -1.608 -24.078 6.762 1 96.06 97 PHE B C 1
ATOM 1519 O O . PHE B 1 97 ? -1.607 -23.5 5.668 1 96.06 97 PHE B O 1
ATOM 1526 N N . GLN B 1 98 ? -2.271 -25.172 7.023 1 95.25 98 GLN B N 1
ATOM 1527 C CA . GLN B 1 98 ? -3.164 -25.781 6.043 1 95.25 98 GLN B CA 1
ATOM 1528 C C . GLN B 1 98 ? -4.465 -26.234 6.695 1 95.25 98 GLN B C 1
ATOM 1530 O O . GLN B 1 98 ? -4.465 -26.703 7.836 1 95.25 98 GLN B O 1
ATOM 1535 N N . GLN B 1 99 ? -5.516 -25.984 5.988 1 94 99 GLN B N 1
ATOM 1536 C CA . GLN B 1 99 ? -6.828 -26.406 6.449 1 94 99 GLN B CA 1
ATOM 1537 C C . GLN B 1 99 ? -7.707 -26.844 5.281 1 94 99 GLN B C 1
ATOM 1539 O O . GLN B 1 99 ? -7.703 -26.219 4.223 1 94 99 GLN B O 1
ATOM 1544 N N . SER B 1 100 ? -8.266 -28.016 5.391 1 88.38 100 SER B N 1
ATOM 1545 C CA . SER B 1 100 ? -9.188 -28.5 4.375 1 88.38 100 SER B CA 1
ATOM 1546 C C . SER B 1 100 ? -10.633 -28.156 4.73 1 88.38 100 SER B C 1
ATOM 1548 O O . SER B 1 100 ? -10.977 -28.031 5.91 1 88.38 100 SER B O 1
ATOM 1550 N N . PHE B 1 101 ? -11.352 -27.812 3.598 1 74.25 101 PHE B N 1
ATOM 1551 C CA . PHE B 1 101 ? -12.781 -27.703 3.855 1 74.25 101 PHE B CA 1
ATOM 1552 C C . PHE B 1 101 ? -13.57 -28.672 2.984 1 74.25 101 PHE B C 1
ATOM 1554 O O . PHE B 1 101 ? -13.086 -29.109 1.94 1 74.25 101 PHE B O 1
#

Solvent-accessible surface area (backbone atoms only — not comparable to full-atom values): 11149 Å² total; per-residue (Å²): 137,80,82,80,76,79,75,78,76,78,73,68,62,54,62,67,59,51,53,58,50,52,52,49,41,51,51,41,49,52,51,35,51,51,40,47,52,52,36,52,52,49,48,51,54,32,54,52,40,50,54,50,38,50,26,50,52,40,29,50,52,19,48,24,68,73,69,65,38,40,83,52,58,67,31,83,84,77,65,50,24,37,18,37,34,46,96,54,31,36,32,28,57,77,80,64,50,69,48,76,110,136,81,82,80,76,80,75,79,75,76,73,67,63,54,62,67,58,51,52,59,52,53,52,49,41,52,53,42,50,50,51,34,52,52,41,48,53,51,36,53,53,48,47,52,52,31,54,51,40,51,52,50,38,50,26,50,51,39,30,49,52,20,48,24,67,72,70,65,37,40,83,53,59,67,31,84,84,75,64,49,24,39,19,38,34,45,96,54,31,35,33,28,57,78,79,64,52,71,47,76,108